Protein AF-A0A1V4RRI5-F1 (afdb_monomer)

Structure (mmCIF, N/CA/C/O backbone):
data_AF-A0A1V4RRI5-F1
#
_entry.id   AF-A0A1V4RRI5-F1
#
loop_
_atom_site.group_PDB
_atom_site.id
_atom_site.type_symbol
_atom_site.label_atom_id
_atom_site.label_alt_id
_atom_site.label_comp_id
_atom_site.label_asym_id
_atom_site.label_entity_id
_atom_site.label_seq_id
_atom_site.pdbx_PDB_ins_code
_atom_site.Cartn_x
_atom_site.Cartn_y
_atom_site.Cartn_z
_atom_site.occupancy
_atom_site.B_iso_or_equiv
_atom_site.auth_seq_id
_atom_site.auth_comp_id
_atom_site.auth_asym_id
_atom_site.auth_atom_id
_atom_site.pdbx_PDB_model_num
ATOM 1 N N . MET A 1 1 ? 13.221 9.630 -32.949 1.00 43.38 1 MET A N 1
ATOM 2 C CA . MET A 1 1 ? 12.088 8.885 -32.351 1.00 43.38 1 MET A CA 1
ATOM 3 C C . MET A 1 1 ? 11.729 9.514 -31.011 1.00 43.38 1 MET A C 1
ATOM 5 O O . MET A 1 1 ? 12.623 9.837 -30.241 1.00 43.38 1 MET A O 1
ATOM 9 N N . SER A 1 2 ? 10.445 9.800 -30.789 1.00 49.66 2 SER A N 1
ATOM 10 C CA . SER A 1 2 ? 9.939 10.660 -29.706 1.00 49.66 2 SER A CA 1
ATOM 11 C C . SER A 1 2 ? 10.460 10.276 -28.310 1.00 49.66 2 SER A C 1
ATOM 13 O O . SER A 1 2 ? 10.257 9.151 -27.852 1.00 49.66 2 SER A O 1
ATOM 15 N N . ASN A 1 3 ? 11.042 11.255 -27.600 1.00 63.19 3 ASN A N 1
ATOM 16 C CA . ASN A 1 3 ? 11.499 11.224 -26.196 1.00 63.19 3 ASN A CA 1
ATOM 17 C C . ASN A 1 3 ? 10.354 11.026 -25.165 1.00 63.19 3 ASN A C 1
ATOM 19 O O . ASN A 1 3 ? 10.415 11.506 -24.034 1.00 63.19 3 ASN A O 1
ATOM 23 N N . SER A 1 4 ? 9.294 10.320 -25.548 1.00 78.81 4 SER A N 1
ATOM 24 C CA . SER A 1 4 ? 8.040 10.126 -24.813 1.00 78.81 4 SER A CA 1
ATOM 25 C C . SER A 1 4 ? 8.191 9.485 -23.430 1.00 78.81 4 SER A C 1
ATOM 27 O O . SER A 1 4 ? 7.309 9.672 -22.601 1.00 78.81 4 SER A O 1
ATOM 29 N N . TRP A 1 5 ? 9.300 8.798 -23.127 1.00 89.00 5 TRP A N 1
ATOM 30 C CA . TRP A 1 5 ? 9.564 8.277 -21.778 1.00 89.00 5 TRP A CA 1
ATOM 31 C C . TRP A 1 5 ? 9.945 9.381 -20.777 1.00 89.00 5 TRP A C 1
ATOM 33 O O . TRP A 1 5 ? 9.621 9.274 -19.597 1.00 89.00 5 TRP A O 1
ATOM 43 N N . LYS A 1 6 ? 10.563 10.482 -21.240 1.00 90.94 6 LYS A N 1
ATOM 44 C CA . LYS A 1 6 ? 11.035 11.579 -20.373 1.00 90.94 6 LYS A CA 1
ATOM 45 C C . LYS A 1 6 ? 9.896 12.251 -19.608 1.00 90.94 6 LYS A C 1
ATOM 47 O O . LYS A 1 6 ? 10.128 12.793 -18.532 1.00 90.94 6 LYS A O 1
ATOM 52 N N . LYS A 1 7 ? 8.662 12.195 -20.129 1.00 92.50 7 LYS A N 1
ATOM 53 C CA . LYS A 1 7 ? 7.484 12.721 -19.425 1.00 92.50 7 LYS A CA 1
ATOM 54 C C . LYS A 1 7 ? 7.273 12.002 -18.089 1.00 92.50 7 LYS A C 1
ATOM 56 O O . LYS A 1 7 ? 6.958 12.658 -17.107 1.00 92.50 7 LYS A O 1
ATOM 61 N N . TYR A 1 8 ? 7.515 10.690 -18.028 1.00 94.19 8 TYR A N 1
ATOM 62 C CA . TYR A 1 8 ? 7.281 9.889 -16.826 1.00 94.19 8 TYR A CA 1
ATOM 63 C C . TYR A 1 8 ? 8.291 10.175 -15.710 1.00 94.19 8 TYR A C 1
ATOM 65 O O . TYR A 1 8 ? 7.947 10.012 -14.546 1.00 94.19 8 TYR A O 1
ATOM 73 N N . ALA A 1 9 ? 9.473 10.723 -16.021 1.00 92.00 9 ALA A N 1
ATOM 74 C CA . ALA A 1 9 ? 10.418 11.182 -14.997 1.00 92.00 9 ALA A CA 1
ATOM 75 C C . ALA A 1 9 ? 9.826 12.293 -14.102 1.00 92.00 9 ALA A C 1
ATOM 77 O O . ALA A 1 9 ? 10.226 12.454 -12.951 1.00 92.00 9 ALA A O 1
ATOM 78 N N . LYS A 1 10 ? 8.817 13.033 -14.589 1.00 93.06 10 LYS A N 1
ATOM 79 C CA . LYS A 1 10 ? 8.089 14.038 -13.800 1.00 93.06 10 LYS A CA 1
ATOM 80 C C . LYS A 1 10 ? 7.277 13.431 -12.641 1.00 93.06 10 LYS A C 1
ATOM 82 O O . LYS A 1 10 ? 7.014 14.130 -11.658 1.00 93.06 10 LYS A O 1
ATOM 87 N N . LEU A 1 11 ? 6.936 12.137 -12.704 1.00 93.56 11 LEU A N 1
ATOM 88 C CA . LEU A 1 11 ? 6.170 11.420 -11.669 1.00 93.56 11 LEU A CA 1
ATOM 89 C C . LEU A 1 11 ? 6.932 11.237 -10.347 1.00 93.56 11 LEU A C 1
ATOM 91 O O . LEU A 1 11 ? 6.339 10.850 -9.339 1.00 93.56 11 LEU A O 1
ATOM 95 N N . ARG A 1 12 ? 8.217 11.598 -10.302 1.00 88.50 12 ARG A N 1
ATOM 96 C CA . ARG A 1 12 ? 8.982 11.727 -9.052 1.00 88.50 12 ARG A CA 1
ATOM 97 C C . ARG A 1 12 ? 8.420 12.819 -8.137 1.00 88.50 12 ARG A C 1
ATOM 99 O O . ARG A 1 12 ? 8.517 12.737 -6.915 1.00 88.50 12 ARG A O 1
ATOM 106 N N . THR A 1 13 ? 7.716 13.803 -8.698 1.00 90.81 13 THR A N 1
ATOM 107 C CA . THR A 1 13 ? 7.065 14.863 -7.914 1.00 90.81 13 THR A CA 1
ATOM 108 C C . THR A 1 13 ? 5.590 14.559 -7.629 1.00 90.81 13 THR A C 1
ATOM 110 O O . THR A 1 13 ? 4.862 14.044 -8.480 1.00 90.81 13 THR A O 1
ATOM 113 N N . LYS A 1 14 ? 5.118 14.938 -6.433 1.00 92.00 14 LYS A N 1
ATOM 114 C CA . LYS A 1 14 ? 3.719 14.750 -6.005 1.00 92.00 14 LYS A CA 1
ATOM 115 C C . LYS A 1 14 ? 2.714 15.432 -6.942 1.00 92.00 14 LYS A C 1
ATOM 117 O O . LYS A 1 14 ? 1.687 14.830 -7.240 1.00 92.00 14 LYS A O 1
ATOM 122 N N . LYS A 1 15 ? 3.036 16.635 -7.439 1.00 94.88 15 LYS A N 1
ATOM 123 C CA . LYS A 1 15 ? 2.180 17.423 -8.343 1.00 94.88 15 LYS A CA 1
ATOM 124 C C . LYS A 1 15 ? 1.742 16.604 -9.560 1.00 94.88 15 LYS A C 1
ATOM 126 O O . LYS A 1 15 ? 0.550 16.406 -9.760 1.00 94.88 15 LYS A O 1
ATOM 131 N N . TYR A 1 16 ? 2.697 16.064 -10.318 1.00 94.88 16 TYR A N 1
ATOM 132 C CA . TYR A 1 16 ? 2.378 15.304 -11.530 1.00 94.88 16 TYR A CA 1
ATOM 133 C C . TYR A 1 16 ? 1.738 13.945 -11.223 1.00 94.88 16 TYR A C 1
ATOM 135 O O . TYR A 1 16 ? 0.899 13.491 -11.994 1.00 94.88 16 TYR A O 1
ATOM 143 N N . ARG A 1 17 ? 2.061 13.312 -10.083 1.00 95.12 17 ARG A N 1
ATOM 144 C CA . ARG A 1 17 ? 1.355 12.091 -9.652 1.00 95.12 17 ARG A CA 1
ATOM 145 C C . ARG A 1 17 ? -0.136 12.333 -9.427 1.00 95.12 17 ARG A C 1
ATOM 147 O O . ARG A 1 17 ? -0.952 11.506 -9.823 1.00 95.12 17 ARG A O 1
ATOM 154 N N . GLN A 1 18 ? -0.484 13.454 -8.797 1.00 92.94 18 GLN A N 1
ATOM 155 C CA . GLN A 1 18 ? -1.875 13.826 -8.534 1.00 92.94 18 GLN A CA 1
ATOM 156 C C . GLN A 1 18 ? -2.596 14.253 -9.814 1.00 92.94 18 GLN A C 1
ATOM 158 O O . GLN A 1 18 ? -3.674 13.737 -10.089 1.00 92.94 18 GLN A O 1
ATOM 163 N N . GLU A 1 19 ? -1.975 15.135 -10.600 1.00 95.31 19 GLU A N 1
ATOM 164 C CA . GLU A 1 19 ? -2.533 15.677 -11.845 1.00 95.31 19 GLU A CA 1
ATOM 165 C C . GLU A 1 19 ? -2.793 14.575 -12.879 1.00 95.31 19 GLU A C 1
ATOM 167 O O . GLU A 1 19 ? -3.879 14.491 -13.441 1.00 95.31 19 GLU A O 1
ATOM 172 N N . TRP A 1 20 ? -1.817 13.692 -13.107 1.00 95.81 20 TRP A N 1
ATOM 173 C CA . TRP A 1 20 ? -1.926 12.655 -14.138 1.00 95.81 20 TRP A CA 1
ATOM 174 C C . TRP A 1 20 ? -2.531 11.360 -13.617 1.00 95.81 20 TRP A C 1
ATOM 176 O O . TRP A 1 20 ? -2.823 10.466 -14.408 1.00 95.81 20 TRP A O 1
ATOM 186 N N . ARG A 1 21 ? -2.710 11.242 -12.295 1.00 96.31 21 ARG A N 1
ATOM 187 C CA . ARG A 1 21 ? -3.205 10.027 -11.637 1.00 96.31 21 ARG A CA 1
ATOM 188 C C . ARG A 1 21 ? -2.343 8.811 -11.991 1.00 96.31 21 ARG A C 1
ATO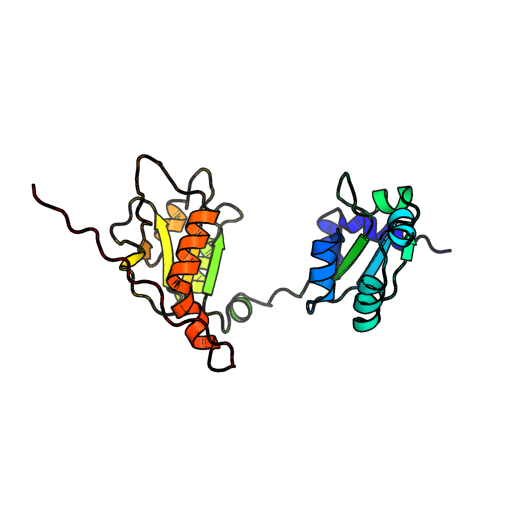M 190 O O . ARG A 1 21 ? -2.863 7.722 -12.209 1.00 96.31 21 ARG A O 1
ATOM 197 N N . LEU A 1 22 ? -1.024 8.997 -12.035 1.00 96.38 22 LEU A N 1
ATOM 198 C CA . LEU A 1 22 ? -0.036 7.962 -12.349 1.00 96.38 22 LEU A CA 1
ATOM 199 C C . LEU A 1 22 ? 1.037 7.888 -11.258 1.00 96.38 22 LEU A C 1
ATOM 201 O O . LEU A 1 22 ? 1.353 8.886 -10.610 1.00 96.38 22 LEU A O 1
ATOM 205 N N . PHE A 1 23 ? 1.642 6.718 -11.081 1.00 95.88 23 PHE A N 1
ATOM 206 C CA . PHE A 1 23 ? 2.798 6.531 -10.203 1.00 95.88 23 PHE A CA 1
ATOM 207 C C . PHE A 1 23 ? 3.748 5.463 -10.750 1.00 95.88 23 PHE A C 1
ATOM 209 O O . PHE A 1 23 ? 3.371 4.648 -11.592 1.00 95.88 23 PHE A O 1
ATOM 216 N N . LEU A 1 24 ? 4.999 5.511 -10.289 1.00 95.44 24 LEU A N 1
ATOM 217 C CA . LEU A 1 24 ? 6.048 4.575 -10.683 1.00 95.44 24 LEU A CA 1
ATOM 218 C C . LEU A 1 24 ? 6.074 3.398 -9.703 1.00 95.44 24 LEU A C 1
ATOM 220 O O . LEU A 1 24 ? 6.023 3.598 -8.490 1.00 95.44 24 LEU A O 1
ATOM 224 N N . VAL A 1 25 ? 6.182 2.187 -10.238 1.00 95.31 25 VAL A N 1
ATOM 225 C CA . VAL A 1 25 ? 6.477 0.967 -9.486 1.00 95.31 25 VAL A CA 1
ATOM 226 C C . VAL A 1 25 ? 7.774 0.405 -10.027 1.00 95.31 25 VAL A C 1
ATOM 228 O O . VAL A 1 25 ? 7.875 0.088 -11.207 1.00 95.31 25 VAL A O 1
ATOM 231 N N . GLU A 1 26 ? 8.772 0.291 -9.165 1.00 93.56 26 GLU A N 1
ATOM 232 C CA . GLU A 1 26 ? 10.119 -0.114 -9.542 1.00 93.56 26 GLU A CA 1
ATOM 233 C C . GLU A 1 26 ? 10.512 -1.397 -8.809 1.00 93.56 26 GLU A C 1
ATOM 235 O O . GLU A 1 26 ? 10.092 -1.642 -7.677 1.00 93.56 26 GLU A O 1
ATOM 240 N N . GLY A 1 27 ? 11.331 -2.222 -9.455 1.00 92.88 27 GLY A N 1
ATOM 241 C CA . GLY A 1 27 ? 11.895 -3.416 -8.840 1.00 92.88 27 GLY A CA 1
ATOM 242 C C . GLY A 1 27 ? 11.115 -4.689 -9.141 1.00 92.88 27 GLY A C 1
ATOM 243 O O . GLY A 1 27 ? 9.900 -4.703 -9.344 1.00 92.88 27 GLY A O 1
ATOM 244 N N . THR A 1 28 ? 11.841 -5.799 -9.172 1.00 94.12 28 THR A N 1
ATOM 245 C CA . THR A 1 28 ? 11.348 -7.090 -9.665 1.00 94.12 28 THR A CA 1
ATOM 246 C C . THR A 1 28 ? 10.156 -7.618 -8.870 1.00 94.12 28 THR A C 1
ATOM 248 O O . THR A 1 28 ? 9.192 -8.101 -9.461 1.00 94.12 28 THR A O 1
ATOM 251 N N . ARG A 1 29 ? 10.185 -7.515 -7.537 1.00 93.94 29 ARG A N 1
ATOM 252 C CA . ARG A 1 29 ? 9.101 -7.996 -6.669 1.00 93.94 29 ARG A CA 1
ATOM 253 C C . ARG A 1 29 ? 7.821 -7.185 -6.857 1.00 93.94 29 ARG A C 1
ATOM 255 O O . ARG A 1 29 ? 6.793 -7.762 -7.200 1.00 93.94 29 ARG A O 1
ATOM 262 N N . LEU A 1 30 ? 7.902 -5.865 -6.698 1.00 95.06 30 LEU A N 1
ATOM 263 C CA . LEU A 1 30 ? 6.740 -4.984 -6.813 1.00 95.06 30 LEU A CA 1
ATOM 264 C C . LEU A 1 30 ? 6.148 -5.017 -8.227 1.00 95.06 30 LEU A C 1
ATOM 266 O O . LEU A 1 30 ? 4.932 -5.064 -8.378 1.00 95.06 30 LEU A O 1
ATOM 270 N N . CYS A 1 31 ? 6.985 -5.092 -9.269 1.00 96.38 31 CYS A N 1
ATOM 271 C CA . CYS A 1 31 ? 6.501 -5.235 -10.643 1.00 96.38 31 CYS A CA 1
ATOM 272 C C . CYS A 1 31 ? 5.773 -6.571 -10.867 1.00 96.38 31 CYS A C 1
ATOM 274 O O . CYS A 1 31 ? 4.745 -6.595 -11.539 1.00 96.38 31 CYS A O 1
ATOM 276 N N . LYS A 1 32 ? 6.247 -7.684 -10.282 1.00 96.00 32 LYS A N 1
ATOM 277 C CA . LYS A 1 32 ? 5.525 -8.972 -10.328 1.00 96.00 32 LYS A CA 1
ATOM 278 C C . LYS A 1 32 ? 4.177 -8.893 -9.613 1.00 96.00 32 LYS A C 1
ATOM 280 O O . LYS A 1 32 ? 3.201 -9.443 -10.113 1.00 96.00 32 LYS A O 1
ATOM 285 N N . GLU A 1 33 ? 4.117 -8.236 -8.458 1.00 96.38 33 GLU A N 1
ATOM 286 C CA . GLU A 1 33 ? 2.867 -8.036 -7.712 1.00 96.38 33 GLU A CA 1
ATOM 287 C C . GLU A 1 33 ? 1.886 -7.156 -8.506 1.00 96.38 33 GLU A C 1
ATOM 289 O O . GLU A 1 33 ? 0.729 -7.534 -8.688 1.00 96.38 33 GLU A O 1
ATOM 294 N N . ALA A 1 34 ? 2.366 -6.058 -9.095 1.00 96.56 34 ALA A N 1
ATOM 295 C CA . ALA A 1 34 ? 1.588 -5.195 -9.983 1.00 96.56 34 ALA A CA 1
ATOM 296 C C . ALA A 1 34 ? 1.023 -5.957 -11.197 1.00 96.56 34 ALA A C 1
ATOM 298 O O . ALA A 1 34 ? -0.172 -5.859 -11.482 1.00 96.56 34 ALA A O 1
ATOM 299 N N . LEU A 1 35 ? 1.838 -6.777 -11.870 1.00 95.75 35 LEU A N 1
ATOM 300 C CA . LEU A 1 35 ? 1.414 -7.606 -13.010 1.00 95.75 35 LEU A CA 1
ATOM 301 C C . LEU A 1 35 ? 0.387 -8.687 -12.641 1.00 95.75 35 LEU A C 1
ATOM 303 O O . LEU A 1 35 ? -0.335 -9.146 -13.516 1.00 95.75 35 LEU A O 1
ATOM 307 N N . ARG A 1 36 ? 0.298 -9.089 -11.369 1.00 94.12 36 ARG A N 1
ATOM 308 C CA . ARG A 1 36 ? -0.693 -10.065 -10.873 1.00 94.12 36 ARG A CA 1
ATOM 309 C C . ARG A 1 36 ? -1.955 -9.424 -10.301 1.00 94.12 36 ARG A C 1
ATOM 311 O O . ARG A 1 36 ? -2.897 -10.131 -9.965 1.00 94.12 36 ARG A O 1
ATOM 318 N N . SER A 1 37 ? -1.960 -8.105 -10.148 1.00 94.31 37 SER A N 1
ATOM 319 C CA . SER A 1 37 ? -3.063 -7.369 -9.529 1.00 94.31 37 SER A CA 1
ATOM 320 C C . SER A 1 37 ? -4.196 -7.075 -10.525 1.00 94.31 37 SER A C 1
ATOM 322 O O . SER A 1 37 ? -4.266 -7.668 -11.595 1.00 94.31 37 SER A O 1
ATOM 324 N N . ASP A 1 38 ? -5.084 -6.144 -10.216 1.00 93.06 38 ASP A N 1
ATOM 325 C CA . ASP A 1 38 ? -6.070 -5.550 -11.130 1.00 93.06 38 ASP A CA 1
ATOM 326 C C . ASP A 1 38 ? -5.712 -4.097 -11.499 1.00 93.06 38 ASP A C 1
ATOM 328 O O . ASP A 1 38 ? -6.533 -3.360 -12.039 1.00 93.06 38 ASP A O 1
ATOM 332 N N . TRP A 1 39 ? -4.497 -3.650 -11.175 1.00 95.88 39 TRP A N 1
ATOM 333 C CA . TRP A 1 39 ? -4.053 -2.300 -11.495 1.00 95.88 39 TRP A CA 1
ATOM 334 C C . TRP A 1 39 ? -3.771 -2.142 -12.988 1.00 95.88 39 TRP A C 1
ATOM 336 O O . TRP A 1 39 ? -3.090 -2.966 -13.603 1.00 95.88 39 TRP A O 1
ATOM 346 N N . GLU A 1 40 ? -4.260 -1.038 -13.546 1.00 95.62 40 GLU A N 1
ATOM 347 C CA . GLU A 1 40 ? -4.005 -0.650 -14.928 1.00 95.62 40 GLU A CA 1
ATOM 348 C C . GLU A 1 40 ? -2.554 -0.178 -15.083 1.00 95.62 40 GLU A C 1
ATOM 350 O O . GLU A 1 40 ? -2.086 0.708 -14.356 1.00 95.62 40 GLU A O 1
ATOM 355 N N . ILE A 1 41 ? -1.845 -0.781 -16.037 1.00 97.00 41 ILE A N 1
ATOM 356 C CA . ILE A 1 41 ? -0.454 -0.462 -16.355 1.00 97.00 41 ILE A CA 1
ATOM 357 C C . ILE A 1 41 ? -0.445 0.387 -17.627 1.00 97.00 41 ILE A C 1
ATOM 359 O O . ILE A 1 41 ? -0.750 -0.100 -18.709 1.00 97.00 41 ILE A O 1
ATOM 363 N N . GLU A 1 42 ? -0.066 1.653 -17.481 1.00 96.25 42 GLU A N 1
ATOM 364 C CA . GLU A 1 42 ? 0.035 2.640 -18.563 1.00 96.25 42 GLU A CA 1
ATOM 365 C C . GLU A 1 42 ? 1.269 2.383 -19.441 1.00 96.25 42 GLU A C 1
ATOM 367 O O . GLU A 1 42 ? 1.245 2.576 -20.656 1.00 96.25 42 GLU A O 1
ATOM 372 N N . ALA A 1 43 ? 2.391 1.996 -18.828 1.00 96.06 43 ALA A N 1
ATOM 373 C CA . ALA A 1 43 ? 3.642 1.765 -19.541 1.00 96.06 43 ALA A CA 1
ATOM 374 C C . ALA A 1 43 ? 4.590 0.855 -18.758 1.00 96.06 43 ALA A C 1
ATOM 376 O O . ALA A 1 43 ? 4.545 0.792 -17.530 1.00 96.06 43 ALA A O 1
ATOM 377 N N . ALA A 1 44 ? 5.506 0.213 -19.480 1.00 97.25 44 ALA A N 1
ATOM 378 C CA . ALA A 1 44 ? 6.578 -0.582 -18.904 1.00 97.25 44 ALA A CA 1
ATOM 379 C C . ALA A 1 44 ? 7.928 -0.252 -19.541 1.00 97.25 44 ALA A C 1
ATOM 381 O O . ALA A 1 44 ? 8.041 -0.090 -20.761 1.00 97.25 44 ALA A O 1
ATOM 382 N N . PHE A 1 45 ? 8.956 -0.185 -18.702 1.00 96.75 45 PHE A N 1
ATOM 383 C CA . PHE A 1 45 ? 10.323 0.132 -19.080 1.00 96.75 45 PHE A CA 1
ATOM 384 C C . PHE A 1 45 ? 11.276 -0.905 -18.501 1.00 96.75 45 PHE A C 1
ATOM 386 O O . PHE A 1 45 ? 11.163 -1.276 -17.332 1.00 96.75 45 PHE A O 1
ATOM 393 N N . LEU A 1 46 ? 12.231 -1.335 -19.318 1.00 97.19 46 LEU A N 1
ATOM 394 C CA . LEU A 1 46 ? 13.347 -2.185 -18.919 1.00 97.19 46 LEU A CA 1
ATOM 395 C C . LEU A 1 46 ? 14.651 -1.428 -19.157 1.00 97.19 46 LEU A C 1
ATOM 397 O O . LEU A 1 46 ? 14.746 -0.657 -20.115 1.00 97.19 46 LEU A O 1
ATOM 401 N N . SER A 1 47 ? 15.655 -1.652 -18.319 1.00 96.31 47 SER A N 1
ATOM 402 C CA . SER A 1 47 ? 17.021 -1.267 -18.660 1.00 96.31 47 SER A CA 1
ATOM 403 C C . SER A 1 47 ? 17.614 -2.278 -19.647 1.00 96.31 47 SER A C 1
ATOM 405 O O . SER A 1 47 ? 17.195 -3.438 -19.659 1.00 96.31 47 SER A O 1
ATOM 407 N N . GLU A 1 48 ? 18.567 -1.860 -20.481 1.00 96.19 48 GLU A N 1
ATOM 408 C CA . GLU A 1 48 ? 19.287 -2.758 -21.402 1.00 96.19 48 GLU A CA 1
ATOM 409 C C . GLU A 1 48 ? 19.894 -3.950 -20.652 1.00 96.19 48 GLU A C 1
ATOM 411 O O . GLU A 1 48 ? 19.572 -5.097 -20.964 1.00 96.19 48 GLU A O 1
ATOM 416 N N . SER A 1 49 ? 20.638 -3.690 -19.570 1.00 94.94 49 SER A N 1
ATOM 417 C CA . SER A 1 49 ? 21.223 -4.749 -18.737 1.00 94.94 49 SER A CA 1
ATOM 418 C C . SER A 1 49 ? 20.188 -5.751 -18.209 1.00 94.94 49 SER A C 1
ATOM 420 O O . SER A 1 49 ? 20.461 -6.951 -18.148 1.00 94.94 49 SER A O 1
ATOM 422 N N . PHE A 1 50 ? 18.996 -5.290 -17.816 1.00 96.25 50 PHE A N 1
ATOM 423 C CA . PHE A 1 50 ? 17.938 -6.176 -17.328 1.00 96.25 50 PHE A CA 1
ATOM 424 C C . PHE A 1 50 ? 17.287 -6.975 -18.457 1.00 96.25 50 PHE A C 1
ATOM 426 O O . PHE A 1 50 ? 17.046 -8.173 -18.297 1.00 96.25 50 PHE A O 1
ATOM 433 N N . ALA A 1 51 ? 17.024 -6.331 -19.597 1.00 96.38 51 ALA A N 1
ATOM 434 C CA . ALA A 1 51 ? 16.451 -6.972 -20.775 1.00 96.38 51 ALA A CA 1
ATOM 435 C C . ALA A 1 51 ? 17.336 -8.120 -21.288 1.00 96.38 51 ALA A C 1
ATOM 437 O O . ALA A 1 51 ? 16.815 -9.157 -21.691 1.00 96.38 51 ALA A O 1
ATOM 438 N N . GLU A 1 52 ? 18.656 -7.958 -21.218 1.00 94.88 52 GLU A N 1
ATOM 439 C CA . GLU A 1 52 ? 19.620 -8.973 -21.648 1.00 94.88 52 GLU A CA 1
ATOM 440 C C . GLU A 1 52 ? 19.807 -10.096 -20.623 1.00 94.88 52 GLU A C 1
ATOM 442 O O . GLU A 1 52 ? 19.828 -11.270 -20.988 1.00 94.88 52 GLU A O 1
ATOM 447 N N . LYS A 1 53 ? 19.956 -9.755 -19.335 1.00 94.12 53 LYS A N 1
ATOM 448 C CA . LYS A 1 53 ? 20.443 -10.706 -18.317 1.00 94.12 53 LYS A CA 1
ATOM 449 C C . LYS A 1 53 ? 19.347 -11.333 -17.459 1.00 94.12 53 LYS A C 1
ATOM 451 O O . LYS A 1 53 ? 19.562 -12.400 -16.895 1.00 94.12 53 LYS A O 1
ATOM 456 N N . ALA A 1 54 ? 18.204 -10.666 -17.308 1.00 94.31 54 ALA A N 1
ATOM 457 C CA . ALA A 1 54 ? 17.191 -11.028 -16.311 1.00 94.31 54 ALA A CA 1
ATOM 458 C C . ALA A 1 54 ? 15.762 -11.145 -16.870 1.00 94.31 54 ALA A C 1
ATOM 460 O O . ALA A 1 54 ? 14.888 -11.696 -16.197 1.00 94.31 54 ALA A O 1
ATOM 461 N N . PHE A 1 55 ? 15.498 -10.653 -18.086 1.00 95.94 55 PHE A N 1
ATOM 462 C CA . PHE A 1 55 ? 14.179 -10.716 -18.722 1.00 95.94 55 PHE A CA 1
ATOM 463 C C . PHE A 1 55 ? 13.929 -12.070 -19.409 1.00 95.94 55 PHE A C 1
ATOM 465 O O . PHE A 1 55 ? 13.899 -12.218 -20.634 1.00 95.94 55 PHE A O 1
ATOM 472 N N . ASP A 1 56 ? 13.756 -13.083 -18.569 1.00 95.38 56 ASP A N 1
ATOM 473 C CA . ASP A 1 56 ? 13.547 -14.478 -18.942 1.00 95.38 56 ASP A CA 1
ATOM 474 C C . ASP A 1 56 ? 12.124 -14.797 -19.463 1.00 95.38 56 ASP A C 1
ATOM 476 O O . ASP A 1 56 ? 11.244 -13.944 -19.625 1.00 95.38 56 ASP A O 1
ATOM 480 N N . ASN A 1 57 ? 11.872 -16.084 -19.722 1.00 95.62 57 ASN A N 1
ATOM 481 C CA . ASN A 1 57 ? 10.568 -16.578 -20.173 1.00 95.62 57 ASN A CA 1
ATOM 482 C C . ASN A 1 57 ? 9.444 -16.357 -19.151 1.00 95.62 57 ASN A C 1
ATOM 484 O O . ASN A 1 57 ? 8.281 -16.224 -19.543 1.00 95.62 57 ASN A O 1
ATOM 488 N N . HIS A 1 58 ? 9.765 -16.296 -17.856 1.00 95.44 58 HIS A N 1
ATOM 489 C CA . HIS A 1 58 ? 8.777 -16.035 -16.818 1.00 95.44 58 HIS A CA 1
ATOM 490 C C . HIS A 1 58 ? 8.256 -14.595 -16.918 1.00 95.44 58 HIS A C 1
ATOM 492 O O . HIS A 1 58 ? 7.042 -14.381 -16.873 1.00 95.44 58 HIS A O 1
ATOM 498 N N . TRP A 1 59 ? 9.134 -13.616 -17.143 1.00 96.38 59 TRP A N 1
ATOM 499 C CA . TRP A 1 59 ? 8.714 -12.239 -17.412 1.00 96.38 59 TRP A CA 1
ATOM 500 C C . TRP A 1 59 ? 7.934 -12.098 -18.715 1.00 96.38 59 TRP A C 1
ATOM 502 O O . TRP A 1 59 ? 6.861 -11.495 -18.715 1.00 96.38 59 TRP A O 1
ATOM 512 N N . LYS A 1 60 ? 8.413 -12.707 -19.806 1.00 95.25 60 LYS A N 1
ATOM 513 C CA . LYS A 1 60 ? 7.708 -12.689 -21.100 1.00 95.25 60 LYS A CA 1
ATOM 514 C C . LYS A 1 60 ? 6.280 -13.221 -20.976 1.00 95.25 60 LYS A C 1
ATOM 516 O O . LYS A 1 60 ? 5.362 -12.654 -21.565 1.00 95.25 60 LYS A O 1
ATOM 521 N N . ARG A 1 61 ? 6.075 -14.274 -20.175 1.00 96.38 61 ARG A N 1
ATOM 522 C CA . ARG A 1 61 ? 4.740 -14.807 -19.875 1.00 96.38 61 ARG A CA 1
ATOM 523 C C . ARG A 1 61 ? 3.867 -13.785 -19.144 1.00 96.38 61 ARG A C 1
ATOM 525 O O . ARG A 1 61 ? 2.770 -13.524 -19.620 1.00 96.38 61 ARG A O 1
ATOM 532 N N . LEU A 1 62 ? 4.354 -13.184 -18.053 1.00 95.44 62 LEU A N 1
ATOM 533 C CA . LEU A 1 62 ? 3.586 -12.191 -17.283 1.00 95.44 62 LEU A CA 1
ATOM 534 C C . LEU A 1 62 ? 3.183 -10.977 -18.133 1.00 95.44 62 LEU A C 1
ATOM 536 O O . LEU A 1 62 ? 2.066 -10.482 -18.027 1.00 95.44 62 LEU A O 1
ATOM 540 N N . PHE A 1 63 ? 4.080 -10.505 -19.001 1.00 96.44 63 PHE A N 1
ATOM 541 C CA . PHE A 1 63 ? 3.780 -9.403 -19.916 1.00 96.44 63 PHE A CA 1
ATOM 542 C C . PHE A 1 63 ? 2.741 -9.809 -20.967 1.00 96.44 63 PHE A C 1
ATOM 544 O O . PHE A 1 63 ? 1.811 -9.050 -21.229 1.00 96.44 63 PHE A O 1
ATOM 551 N N . ARG A 1 64 ? 2.841 -11.025 -21.519 1.00 95.12 64 ARG A N 1
ATOM 552 C CA . ARG A 1 64 ? 1.869 -11.556 -22.484 1.00 95.12 64 ARG A CA 1
ATOM 553 C C . ARG A 1 64 ? 0.479 -11.745 -21.878 1.00 95.12 64 ARG A C 1
ATOM 555 O O . ARG A 1 64 ? -0.494 -11.372 -22.517 1.00 95.12 64 ARG A O 1
ATOM 562 N N . GLU A 1 65 ? 0.380 -12.261 -20.653 1.00 94.19 65 GLU A N 1
ATOM 563 C CA . GLU A 1 65 ? -0.894 -12.404 -19.922 1.00 94.19 65 GLU A CA 1
ATOM 564 C C . GLU A 1 65 ? -1.615 -11.060 -19.734 1.00 94.19 65 GLU A C 1
ATOM 566 O O . GLU A 1 65 ? -2.837 -11.013 -19.636 1.00 94.19 65 GLU A O 1
ATOM 571 N N . ARG A 1 66 ? -0.860 -9.957 -19.726 1.00 92.75 66 ARG A N 1
ATOM 572 C CA . ARG A 1 66 ? -1.383 -8.591 -19.620 1.00 92.75 66 ARG A CA 1
ATOM 573 C C . ARG A 1 66 ? -1.486 -7.863 -20.956 1.00 92.75 66 ARG A C 1
ATOM 575 O O . ARG A 1 66 ? -1.872 -6.701 -20.961 1.00 92.75 66 ARG A O 1
ATOM 582 N N . THR A 1 67 ? -1.129 -8.511 -22.068 1.00 93.75 67 THR A N 1
ATOM 583 C CA . THR A 1 67 ? -0.987 -7.874 -23.392 1.00 93.75 67 THR A CA 1
ATOM 584 C C . THR A 1 67 ? -0.131 -6.597 -23.317 1.00 93.75 67 THR A C 1
ATOM 586 O O . THR A 1 67 ? -0.392 -5.587 -23.965 1.00 93.75 67 THR A O 1
ATOM 589 N N . LEU A 1 68 ? 0.897 -6.620 -22.464 1.00 94.81 68 LEU A N 1
ATOM 590 C CA . LEU A 1 68 ? 1.690 -5.450 -22.118 1.00 94.81 68 LEU A CA 1
ATOM 591 C C . LEU A 1 68 ? 2.930 -5.361 -23.005 1.00 94.81 68 LEU A C 1
ATOM 593 O O . LEU A 1 68 ? 3.786 -6.246 -23.001 1.00 94.81 68 LEU A O 1
ATOM 597 N N . THR A 1 69 ? 3.068 -4.247 -23.717 1.00 94.38 69 THR A N 1
ATOM 598 C CA . THR A 1 69 ? 4.315 -3.896 -24.405 1.00 94.38 69 THR A CA 1
ATOM 599 C C . THR A 1 69 ? 5.278 -3.189 -23.457 1.00 94.38 69 THR A C 1
ATOM 601 O O . THR A 1 69 ? 4.850 -2.444 -22.575 1.00 94.38 69 THR A O 1
ATOM 604 N N . TYR A 1 70 ? 6.580 -3.353 -23.681 1.00 95.38 70 TYR A N 1
ATOM 605 C CA . TYR A 1 70 ? 7.621 -2.658 -22.926 1.00 95.38 70 TYR A CA 1
ATOM 606 C C . TYR A 1 70 ? 8.587 -1.918 -23.843 1.00 95.38 70 TYR A C 1
ATOM 608 O O . TYR A 1 70 ? 8.679 -2.188 -25.040 1.00 95.38 70 TYR A O 1
ATOM 616 N N . ARG A 1 71 ? 9.329 -0.976 -23.261 1.00 95.81 71 ARG A N 1
ATOM 617 C CA . ARG A 1 71 ? 10.414 -0.261 -23.934 1.00 95.81 71 ARG A CA 1
ATOM 618 C C . ARG A 1 71 ? 11.724 -0.493 -23.210 1.00 95.81 71 ARG A C 1
ATOM 620 O O . ARG A 1 71 ? 11.791 -0.331 -21.995 1.00 95.81 71 ARG A O 1
ATOM 627 N N . VAL A 1 72 ? 12.757 -0.829 -23.967 1.00 96.50 72 VAL A N 1
ATOM 628 C CA . VAL A 1 72 ? 14.117 -0.941 -23.444 1.00 96.50 72 VAL A CA 1
ATOM 629 C C . VAL A 1 72 ? 14.780 0.433 -23.514 1.00 96.50 72 VAL A C 1
ATOM 631 O O . VAL A 1 72 ? 14.657 1.140 -24.515 1.00 96.50 72 VAL A O 1
ATOM 634 N N . LEU A 1 73 ? 15.426 0.835 -22.426 1.00 95.19 73 LEU A N 1
ATOM 635 C CA . LEU A 1 73 ? 16.196 2.066 -22.309 1.00 95.19 73 LEU A CA 1
ATOM 636 C C . LEU A 1 73 ? 17.631 1.709 -21.927 1.00 95.19 73 LEU A C 1
ATOM 638 O O . LEU A 1 73 ? 17.831 0.891 -21.032 1.00 95.19 73 LEU A O 1
ATOM 642 N N . GLY A 1 74 ? 18.618 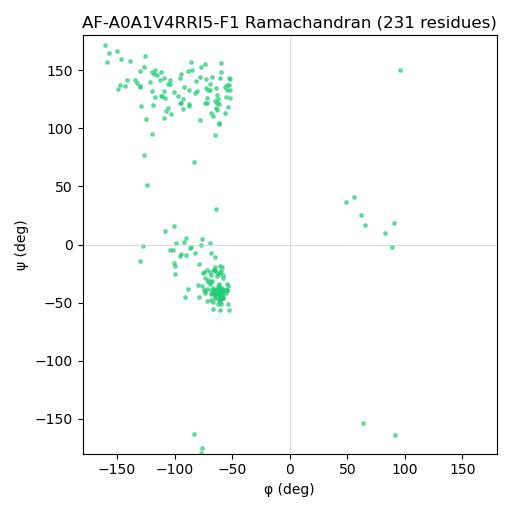2.394 -22.506 1.00 94.56 74 GLY A N 1
ATOM 643 C CA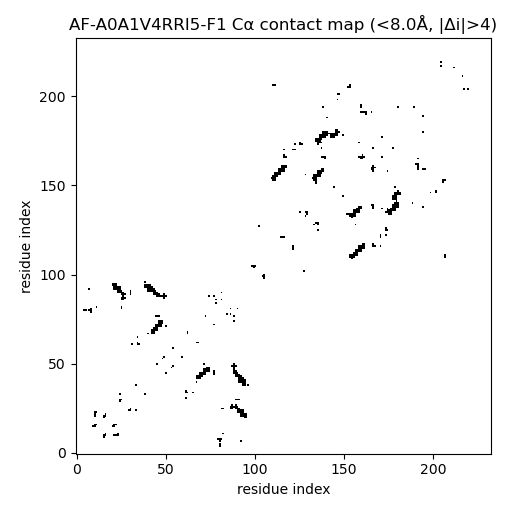 . GLY A 1 74 ? 19.988 2.326 -21.994 1.00 94.56 74 GLY A CA 1
ATOM 644 C C . GLY A 1 74 ? 20.043 2.642 -20.499 1.00 94.56 74 GLY A C 1
ATOM 645 O O . GLY A 1 74 ? 19.295 3.500 -20.013 1.00 94.56 74 GLY A O 1
ATOM 646 N N . ASP A 1 75 ? 20.919 1.955 -19.763 1.00 92.50 75 ASP A N 1
ATOM 647 C CA . ASP A 1 75 ? 20.951 1.993 -18.293 1.00 92.50 75 ASP A CA 1
ATOM 648 C C . ASP A 1 75 ? 21.053 3.422 -17.726 1.00 92.50 75 ASP A C 1
ATOM 650 O O . ASP A 1 75 ? 20.432 3.745 -16.712 1.00 92.50 75 ASP A O 1
ATOM 654 N N . SER A 1 76 ? 21.762 4.324 -18.413 1.00 90.19 76 SER A N 1
ATOM 655 C CA . SER A 1 76 ? 21.862 5.741 -18.036 1.00 90.19 76 SER A CA 1
ATOM 656 C C . SER A 1 76 ? 20.523 6.484 -18.131 1.00 90.19 76 SER A C 1
ATOM 658 O O . SER A 1 76 ? 20.172 7.258 -17.240 1.00 90.19 76 SER A O 1
ATOM 660 N N . ASN A 1 77 ? 19.741 6.236 -19.183 1.00 91.81 77 ASN A N 1
ATOM 661 C CA . ASN A 1 77 ? 18.408 6.810 -19.350 1.00 91.81 77 ASN A CA 1
ATOM 662 C C . ASN A 1 77 ? 17.409 6.183 -18.379 1.00 91.81 77 ASN A C 1
ATOM 664 O O . ASN A 1 77 ? 16.584 6.901 -17.816 1.00 91.81 77 ASN A O 1
ATOM 668 N N . PHE A 1 78 ? 17.520 4.876 -18.130 1.00 93.44 78 PHE A N 1
ATOM 669 C CA . PHE A 1 78 ? 16.696 4.188 -17.143 1.00 93.44 78 PHE A CA 1
ATOM 670 C C . PHE A 1 78 ? 16.880 4.786 -15.741 1.00 93.44 78 PHE A C 1
ATOM 672 O O . PHE A 1 78 ? 15.893 5.121 -15.090 1.00 93.44 78 PHE A O 1
ATOM 679 N N . ARG A 1 79 ? 18.125 5.029 -15.302 1.00 89.81 79 ARG A N 1
ATOM 680 C CA . ARG A 1 79 ? 18.412 5.667 -13.999 1.00 89.81 79 ARG A CA 1
ATOM 681 C C . ARG A 1 79 ? 17.785 7.051 -13.838 1.00 89.81 79 ARG A C 1
ATOM 683 O O . ARG A 1 79 ? 17.480 7.454 -12.727 1.00 89.81 79 ARG A O 1
ATOM 690 N N . ARG A 1 80 ? 17.580 7.794 -14.929 1.00 89.00 80 ARG A N 1
ATOM 691 C CA . ARG A 1 80 ? 16.910 9.107 -14.882 1.00 89.00 80 ARG A CA 1
ATOM 692 C C . ARG A 1 80 ? 15.399 8.997 -14.678 1.00 89.00 80 ARG A C 1
ATOM 694 O O . ARG A 1 80 ? 14.778 9.977 -14.269 1.00 89.00 80 ARG A O 1
ATOM 701 N N . LEU A 1 81 ? 14.817 7.856 -15.042 1.00 89.38 81 LEU A N 1
ATOM 702 C CA . LEU A 1 81 ? 13.402 7.549 -14.859 1.00 89.38 81 LEU A CA 1
ATOM 703 C C . LEU A 1 81 ? 13.134 6.915 -13.490 1.00 89.38 81 LEU A C 1
ATOM 705 O O . LEU A 1 81 ? 12.111 7.221 -12.883 1.00 89.38 81 LEU A O 1
ATOM 709 N N . ALA A 1 82 ? 14.043 6.051 -13.036 1.00 85.75 82 ALA A N 1
ATOM 710 C CA . ALA A 1 82 ? 14.011 5.432 -11.719 1.00 85.75 82 ALA A CA 1
ATOM 711 C C . ALA A 1 82 ? 14.057 6.483 -10.601 1.00 85.75 82 ALA A C 1
ATOM 713 O O . ALA A 1 82 ? 14.659 7.550 -10.751 1.00 85.75 82 ALA A O 1
ATOM 714 N N . ASP A 1 83 ? 13.412 6.172 -9.480 1.00 76.31 83 ASP A N 1
ATOM 715 C CA . ASP A 1 83 ? 13.438 7.036 -8.294 1.00 76.31 83 ASP A CA 1
ATOM 716 C C . ASP A 1 83 ? 14.455 6.543 -7.253 1.00 76.31 83 ASP A C 1
ATOM 718 O O . ASP A 1 83 ? 14.897 7.312 -6.400 1.00 76.31 83 ASP A O 1
ATOM 722 N N . THR A 1 84 ? 14.871 5.274 -7.341 1.00 76.12 84 THR A N 1
ATOM 723 C CA . THR A 1 84 ? 15.842 4.676 -6.417 1.00 76.12 84 THR A CA 1
ATOM 724 C C . THR A 1 84 ? 17.291 4.933 -6.837 1.00 76.12 84 THR A C 1
ATOM 726 O O . THR A 1 84 ? 17.595 5.165 -8.009 1.00 76.12 84 THR A O 1
ATOM 729 N N . GLN A 1 85 ? 18.215 4.860 -5.871 1.00 68.56 85 GLN A N 1
ATOM 730 C CA . GLN A 1 85 ? 19.648 5.004 -6.154 1.00 68.56 85 GLN A CA 1
ATOM 731 C C . GLN A 1 85 ? 20.233 3.804 -6.916 1.00 68.56 85 GLN A C 1
ATOM 733 O O . GLN A 1 85 ? 21.118 3.992 -7.746 1.00 68.56 85 GLN A O 1
ATOM 738 N N . ASN A 1 86 ? 19.708 2.593 -6.685 1.00 77.56 86 ASN A N 1
ATOM 739 C CA . ASN A 1 86 ? 20.174 1.347 -7.304 1.00 77.56 86 ASN A CA 1
ATOM 740 C C . ASN A 1 86 ? 19.015 0.595 -7.983 1.00 77.56 86 ASN A C 1
ATOM 742 O O . ASN A 1 86 ? 18.515 -0.396 -7.439 1.00 77.56 86 ASN A O 1
ATOM 746 N N . PRO A 1 87 ? 18.577 1.048 -9.170 1.00 80.44 87 PRO A N 1
ATOM 747 C CA . PRO A 1 87 ? 17.456 0.435 -9.858 1.00 80.44 87 PRO A CA 1
ATOM 748 C C . PRO A 1 87 ? 17.737 -1.004 -10.280 1.00 80.44 87 PRO A C 1
ATOM 750 O O . PRO A 1 87 ? 18.746 -1.295 -10.918 1.00 80.44 87 PRO A O 1
ATOM 753 N N . GLN A 1 88 ? 16.776 -1.897 -10.029 1.00 88.31 88 GLN A N 1
ATOM 754 C CA . GLN A 1 88 ? 16.847 -3.303 -10.461 1.00 88.31 88 GLN A CA 1
ATOM 755 C C . GLN A 1 88 ? 16.566 -3.498 -11.964 1.00 88.31 88 GLN A C 1
ATOM 757 O O . GLN A 1 88 ? 16.473 -4.632 -12.420 1.00 88.31 88 GLN A O 1
ATOM 762 N N . GLY A 1 89 ? 16.388 -2.415 -12.728 1.00 93.75 89 GLY A N 1
ATOM 763 C CA . GLY A 1 89 ? 16.272 -2.446 -14.189 1.00 93.75 89 GLY A CA 1
ATOM 764 C C . GLY A 1 89 ? 14.886 -2.780 -14.759 1.00 93.75 89 GLY A C 1
ATOM 765 O O . GLY A 1 89 ? 14.756 -2.945 -15.968 1.00 93.75 89 GLY A O 1
ATOM 766 N N . ILE A 1 90 ? 13.837 -2.824 -13.931 1.00 96.88 90 ILE A N 1
ATOM 767 C CA . ILE A 1 90 ? 12.435 -2.885 -14.377 1.00 96.88 90 ILE A CA 1
ATOM 768 C C . ILE A 1 90 ? 11.589 -1.833 -13.662 1.00 96.88 90 ILE A C 1
ATOM 770 O O . ILE A 1 90 ? 11.705 -1.647 -12.447 1.00 96.88 90 ILE A O 1
ATOM 774 N N . LEU A 1 91 ? 10.744 -1.150 -14.432 1.00 96.75 91 LEU A N 1
ATOM 775 C CA . LEU A 1 91 ? 9.836 -0.123 -13.948 1.00 96.75 91 LEU A CA 1
ATOM 776 C C . LEU A 1 91 ? 8.503 -0.193 -14.696 1.00 96.75 91 LEU A C 1
ATOM 778 O O . LEU A 1 91 ? 8.462 -0.298 -15.923 1.00 96.75 91 LEU A O 1
ATOM 782 N N . LEU A 1 92 ? 7.409 -0.071 -13.956 1.00 97.25 92 LEU A N 1
ATOM 783 C CA . LEU A 1 92 ? 6.055 0.054 -14.474 1.00 97.25 92 LEU A CA 1
ATOM 784 C C . LEU A 1 92 ? 5.479 1.422 -14.100 1.00 97.25 92 LEU A C 1
ATOM 786 O O . LEU A 1 92 ? 5.753 1.960 -13.028 1.00 97.25 92 LEU A O 1
ATOM 790 N N . VAL A 1 93 ? 4.654 1.975 -14.980 1.00 97.12 93 VAL A N 1
ATOM 791 C CA . VAL A 1 93 ? 3.835 3.158 -14.713 1.00 97.12 93 VAL A CA 1
ATOM 792 C C . VAL A 1 93 ? 2.403 2.683 -14.541 1.00 97.12 93 VAL A C 1
ATOM 794 O O . VAL A 1 93 ? 1.836 2.106 -15.466 1.00 97.12 93 VAL A O 1
ATOM 797 N N . LEU A 1 94 ? 1.830 2.893 -13.360 1.00 97.62 94 LEU A N 1
ATOM 798 C CA . LEU A 1 94 ? 0.486 2.428 -13.019 1.00 97.62 94 LEU A CA 1
ATOM 799 C C . LEU A 1 94 ? -0.474 3.603 -12.849 1.00 97.62 94 LEU A C 1
ATOM 801 O O . LEU A 1 94 ? -0.075 4.674 -12.379 1.00 97.62 94 LEU A O 1
ATOM 805 N N . ARG A 1 95 ? -1.753 3.383 -13.171 1.00 97.06 95 ARG A N 1
ATOM 806 C CA . ARG A 1 95 ? -2.826 4.353 -12.919 1.00 97.06 95 ARG A CA 1
ATOM 807 C C . ARG A 1 95 ? -3.332 4.260 -11.486 1.00 97.06 95 ARG A C 1
ATOM 809 O O . ARG A 1 95 ? -3.674 3.188 -11.002 1.00 97.06 95 ARG A O 1
ATOM 816 N N . MET A 1 96 ? -3.417 5.400 -10.804 1.00 95.44 96 MET A N 1
ATOM 817 C CA . MET A 1 96 ? -4.029 5.516 -9.484 1.00 95.44 96 MET A CA 1
ATOM 818 C C . MET A 1 96 ? -5.516 5.172 -9.548 1.00 95.44 96 MET A C 1
ATOM 820 O O . MET A 1 96 ? -6.280 5.868 -10.224 1.00 95.44 96 MET A O 1
ATOM 824 N N . LYS A 1 97 ? -5.947 4.167 -8.776 1.00 90.81 97 LYS A N 1
ATOM 825 C CA . LYS A 1 97 ? -7.376 3.874 -8.608 1.00 90.81 97 LYS A CA 1
ATOM 826 C C . LYS A 1 97 ? -8.119 5.110 -8.095 1.00 90.81 97 LYS A C 1
ATOM 828 O O . LYS A 1 97 ? -7.580 5.792 -7.211 1.00 90.81 97 LYS A O 1
ATOM 833 N N . PRO A 1 98 ? -9.299 5.443 -8.654 1.00 87.19 98 PRO A N 1
ATOM 834 C CA . PRO A 1 98 ? -10.106 6.561 -8.173 1.00 87.19 98 PRO A CA 1
ATOM 835 C C . PRO A 1 98 ? -10.330 6.416 -6.671 1.00 87.19 98 PRO A C 1
ATOM 837 O O . PRO A 1 98 ? -10.554 5.312 -6.171 1.00 87.19 98 PRO A O 1
ATOM 840 N N . LEU A 1 99 ? -10.213 7.531 -5.950 1.00 82.81 99 LEU A N 1
ATOM 841 C CA . LEU A 1 99 ? -10.655 7.542 -4.565 1.00 82.81 99 LEU A CA 1
ATOM 842 C C . LEU A 1 99 ? -12.181 7.386 -4.560 1.00 82.81 99 LEU A C 1
ATOM 844 O O . LEU A 1 99 ? -12.837 7.924 -5.458 1.00 82.81 99 LEU A O 1
ATOM 848 N N . PRO A 1 100 ? -12.750 6.667 -3.581 1.00 86.06 100 PRO A N 1
ATOM 849 C CA . PRO A 1 100 ? -14.187 6.684 -3.363 1.00 86.06 100 PRO A CA 1
ATOM 850 C C . PRO A 1 100 ? -14.688 8.133 -3.243 1.00 86.06 100 PRO A C 1
ATOM 852 O O . PRO A 1 100 ? -13.982 8.965 -2.667 1.00 86.06 100 PRO A O 1
ATOM 855 N N . PRO A 1 101 ? -15.880 8.453 -3.774 1.00 85.19 101 PRO A N 1
ATOM 856 C CA . PRO A 1 101 ? -16.386 9.828 -3.835 1.00 85.19 101 PRO A CA 1
ATOM 857 C C . PRO A 1 101 ? -16.646 10.447 -2.456 1.00 85.19 101 PRO A C 1
ATOM 859 O O . PRO A 1 101 ? -16.744 11.664 -2.336 1.00 85.19 101 PRO A O 1
ATOM 862 N N . ASN A 1 102 ? -16.788 9.618 -1.424 1.00 86.94 102 ASN A N 1
ATOM 863 C CA . ASN A 1 102 ? -17.011 10.022 -0.044 1.00 86.94 102 ASN A CA 1
ATOM 864 C C . ASN A 1 102 ? -16.652 8.867 0.906 1.00 86.94 102 ASN A C 1
ATOM 866 O O . ASN A 1 102 ? -16.425 7.729 0.476 1.00 86.94 102 ASN A O 1
ATOM 870 N N . ASP A 1 103 ? -16.646 9.152 2.208 1.00 85.25 103 ASP A N 1
ATOM 871 C CA . ASP A 1 103 ? -16.372 8.146 3.234 1.00 85.25 103 ASP A CA 1
ATOM 872 C C . ASP A 1 103 ? -17.456 7.056 3.304 1.00 85.25 103 ASP A C 1
ATOM 874 O O . ASP A 1 103 ? -17.162 5.925 3.697 1.00 85.25 103 ASP A O 1
ATOM 878 N N . HIS A 1 104 ? -18.681 7.328 2.823 1.00 83.69 104 HIS A N 1
ATOM 879 C CA . HIS A 1 104 ? -19.708 6.291 2.713 1.00 83.69 104 HIS A CA 1
ATOM 880 C C . HIS A 1 104 ? -19.271 5.164 1.787 1.00 83.69 104 HIS A C 1
ATOM 882 O O . HIS A 1 104 ? -19.196 4.017 2.218 1.00 83.69 104 HIS A O 1
ATOM 888 N N . GLU A 1 105 ? -18.916 5.484 0.547 1.00 86.56 105 GLU A N 1
ATOM 889 C CA . GLU A 1 105 ? -18.435 4.492 -0.413 1.00 86.56 105 GLU A CA 1
ATOM 890 C C . GLU A 1 105 ? -17.054 3.938 -0.027 1.00 86.56 105 GLU A C 1
ATOM 892 O O . GLU A 1 105 ? -16.738 2.789 -0.333 1.00 86.56 105 GLU A O 1
ATOM 897 N N . ARG A 1 106 ? -16.236 4.706 0.708 1.00 87.62 106 ARG A N 1
ATOM 898 C CA . ARG A 1 106 ? -14.934 4.243 1.216 1.00 87.62 106 ARG A CA 1
ATOM 899 C C . ARG A 1 106 ? -15.060 3.091 2.212 1.00 87.62 106 ARG A C 1
ATOM 901 O O . ARG A 1 106 ? -14.261 2.150 2.155 1.00 87.62 106 ARG A O 1
ATOM 908 N N . PHE A 1 107 ? -16.039 3.168 3.111 1.00 89.25 107 PHE A N 1
ATOM 909 C CA . PHE A 1 107 ? -16.212 2.219 4.215 1.00 89.25 107 PHE A CA 1
ATOM 910 C C . PHE A 1 107 ? -17.343 1.205 3.996 1.00 89.25 107 PHE A C 1
ATOM 912 O O . PHE A 1 107 ? -17.494 0.268 4.780 1.00 89.25 107 PHE A O 1
ATOM 919 N N . LYS A 1 108 ? -18.105 1.327 2.904 1.00 86.12 108 LYS A N 1
ATOM 920 C CA . LYS A 1 108 ? -19.180 0.398 2.535 1.00 86.12 108 LYS A CA 1
ATOM 921 C C . LYS A 1 108 ? -18.686 -1.049 2.437 1.00 86.12 108 LYS A C 1
ATOM 923 O O . LYS A 1 108 ? -17.716 -1.350 1.738 1.00 86.12 108 LYS A O 1
ATOM 928 N N . GLY A 1 109 ? -19.368 -1.950 3.147 1.00 85.75 109 GLY A N 1
ATOM 929 C CA . GLY A 1 109 ? -19.064 -3.387 3.166 1.00 85.75 109 GLY A CA 1
ATOM 930 C C . GLY A 1 109 ? -17.709 -3.746 3.790 1.00 85.75 109 GLY A C 1
ATOM 931 O O . GLY A 1 109 ? -17.185 -4.833 3.537 1.00 85.75 109 GLY A O 1
ATOM 932 N N . LYS A 1 110 ? -17.092 -2.832 4.552 1.00 88.62 110 LYS A N 1
ATOM 933 C CA . LYS A 1 110 ? -15.850 -3.098 5.282 1.00 88.62 110 LYS A CA 1
ATOM 934 C C . LYS A 1 110 ? -16.183 -3.561 6.696 1.00 88.62 110 LYS A C 1
ATOM 936 O O . LYS A 1 110 ? -16.826 -2.845 7.447 1.00 88.62 110 LYS A O 1
ATOM 941 N N . ASN A 1 111 ? -15.656 -4.723 7.064 1.00 89.38 111 ASN A N 1
ATOM 942 C CA . ASN A 1 111 ? -15.783 -5.274 8.417 1.00 89.38 111 ASN A CA 1
ATOM 943 C C . ASN A 1 111 ? -14.578 -4.946 9.303 1.00 89.38 111 ASN A C 1
ATOM 945 O O . ASN A 1 111 ? -14.594 -5.206 10.503 1.00 89.38 111 ASN A O 1
ATOM 949 N N . PHE A 1 112 ? -13.522 -4.408 8.697 1.00 91.69 112 PHE A N 1
ATOM 950 C CA . PHE A 1 112 ? -12.268 -4.110 9.359 1.00 91.69 112 PHE A CA 1
ATOM 951 C C . PHE A 1 112 ? -11.593 -2.899 8.722 1.00 91.69 112 PHE A C 1
ATOM 953 O O . PHE A 1 112 ? -11.481 -2.825 7.492 1.00 91.69 112 PHE A O 1
ATOM 960 N N . ILE A 1 113 ? -11.128 -1.980 9.564 1.00 92.69 113 ILE A N 1
ATOM 961 C CA . ILE A 1 113 ? -10.360 -0.794 9.194 1.00 92.69 113 ILE A CA 1
ATOM 962 C C . ILE A 1 113 ? -9.173 -0.652 10.146 1.00 92.69 113 ILE A C 1
ATOM 964 O O . ILE A 1 113 ? -9.290 -0.879 11.346 1.00 92.69 113 ILE A O 1
ATOM 968 N N . LEU A 1 114 ? -8.034 -0.237 9.597 1.00 91.19 114 LEU A N 1
ATOM 969 C CA . LEU A 1 114 ? -6.860 0.154 10.364 1.00 91.19 114 LEU A CA 1
ATOM 970 C C . LEU A 1 114 ? -6.645 1.661 10.208 1.00 91.19 114 LEU A C 1
ATOM 972 O O . LEU A 1 114 ? -6.604 2.168 9.086 1.00 91.19 114 LEU A O 1
ATOM 976 N N . ILE A 1 115 ? -6.523 2.357 11.330 1.00 91.44 115 ILE A N 1
ATOM 977 C CA . ILE A 1 115 ? -6.317 3.798 11.439 1.00 91.44 115 ILE A CA 1
ATOM 978 C C . ILE A 1 115 ? -4.904 4.009 11.971 1.00 91.44 115 ILE A C 1
ATOM 980 O O . ILE A 1 115 ? -4.527 3.411 12.976 1.00 91.44 115 ILE A O 1
ATOM 984 N N . LEU A 1 116 ? -4.120 4.833 11.281 1.00 88.19 116 LEU A N 1
ATOM 985 C CA . LEU A 1 116 ? -2.742 5.142 11.656 1.00 88.19 116 LEU A CA 1
ATOM 986 C C . LEU A 1 116 ? -2.682 6.582 12.161 1.00 88.19 116 LEU A C 1
ATOM 988 O O . LEU A 1 116 ? -2.833 7.517 11.372 1.00 88.19 116 LEU A O 1
ATOM 992 N N . ASP A 1 117 ? -2.483 6.741 13.463 1.00 86.75 117 ASP A N 1
ATOM 993 C CA . ASP A 1 117 ? -2.252 8.029 14.105 1.00 86.75 117 ASP A CA 1
ATOM 994 C C . ASP A 1 117 ? -0.797 8.488 13.888 1.00 86.75 117 ASP A C 1
ATOM 996 O O . ASP A 1 117 ? 0.132 7.680 13.831 1.00 86.75 117 ASP A O 1
ATOM 1000 N N . GLY A 1 118 ? -0.596 9.794 13.714 1.00 78.62 118 GLY A N 1
ATOM 1001 C CA . GLY A 1 118 ? 0.716 10.397 13.446 1.00 78.62 118 GLY A CA 1
ATOM 1002 C C . GLY A 1 118 ? 1.118 10.503 11.967 1.00 78.62 118 GLY A C 1
ATOM 1003 O O . GLY A 1 118 ? 2.166 11.072 11.669 1.00 78.62 118 GLY A O 1
ATOM 1004 N N . ILE A 1 119 ? 0.298 10.015 11.024 1.00 74.50 119 ILE A N 1
ATOM 1005 C CA . ILE A 1 119 ? 0.465 10.316 9.583 1.00 74.50 119 ILE A CA 1
ATOM 1006 C C . ILE A 1 119 ? -0.346 11.564 9.199 1.00 74.50 119 ILE A C 1
ATOM 1008 O O . ILE A 1 119 ? 0.136 12.434 8.472 1.00 74.50 119 ILE A O 1
ATOM 1012 N N . GLN A 1 120 ? -1.589 11.626 9.673 1.00 76.31 120 GLN A N 1
ATOM 1013 C CA . GLN A 1 120 ? -2.547 12.731 9.568 1.00 76.31 120 GLN A CA 1
ATOM 1014 C C . GLN A 1 120 ? -3.457 12.684 10.801 1.00 76.31 120 GLN A C 1
ATOM 1016 O O . GLN A 1 120 ? -3.476 11.659 11.474 1.00 76.31 120 GLN A O 1
ATOM 1021 N N . ASP A 1 121 ? -4.229 13.741 11.062 1.00 82.75 121 ASP A N 1
ATOM 1022 C CA . ASP A 1 121 ? -5.259 13.739 12.110 1.00 82.75 121 ASP A CA 1
ATOM 1023 C C . ASP A 1 121 ? -6.418 12.791 11.727 1.00 82.75 121 ASP A C 1
ATOM 1025 O O . ASP A 1 121 ? -7.136 13.060 10.751 1.00 82.75 121 ASP A O 1
ATOM 1029 N N . PRO A 1 122 ? -6.617 11.672 12.452 1.00 88.12 122 PRO A N 1
ATOM 1030 C CA . PRO A 1 122 ? -7.665 10.713 12.137 1.00 88.12 122 PRO A CA 1
ATOM 1031 C C . PRO A 1 122 ? -9.028 11.062 12.758 1.00 88.12 122 PRO A C 1
ATOM 1033 O O . PRO A 1 122 ? -9.992 10.334 12.509 1.00 88.12 122 PRO A O 1
ATOM 1036 N N . GLY A 1 123 ? -9.151 12.139 13.542 1.00 89.81 123 GLY A N 1
ATOM 1037 C CA . GLY A 1 123 ? -10.327 12.415 14.373 1.00 89.81 123 GLY A CA 1
ATOM 1038 C C . GLY A 1 123 ? -11.652 12.454 13.605 1.00 89.81 123 GLY A C 1
ATOM 1039 O O . GLY A 1 123 ? -12.645 11.874 14.046 1.00 89.81 123 GLY A O 1
ATOM 1040 N N . ASN A 1 124 ? -11.667 13.063 12.415 1.00 89.31 124 ASN A N 1
ATOM 1041 C CA . ASN A 1 124 ? -12.868 13.109 11.570 1.00 89.31 124 ASN A CA 1
ATOM 1042 C C . ASN A 1 124 ? -13.273 11.719 11.060 1.00 89.31 124 ASN A C 1
ATOM 1044 O O . ASN A 1 124 ? -14.448 11.365 11.103 1.00 89.31 124 ASN A O 1
ATOM 1048 N N . ILE A 1 125 ? -12.300 10.906 10.638 1.00 91.25 125 ILE A N 1
ATOM 1049 C CA . ILE A 1 125 ? -12.558 9.542 10.159 1.00 91.25 125 ILE A CA 1
ATOM 1050 C C . ILE A 1 125 ? -13.082 8.672 11.304 1.00 91.25 125 ILE A C 1
ATOM 1052 O O . ILE A 1 125 ? -13.998 7.884 11.098 1.00 91.25 125 ILE A O 1
ATOM 1056 N N . ILE A 1 126 ? -12.546 8.824 12.516 1.00 93.50 126 ILE A N 1
ATOM 1057 C CA . ILE A 1 126 ? -13.010 8.058 13.679 1.00 93.50 126 ILE A CA 1
ATOM 1058 C C . ILE A 1 126 ? -14.482 8.360 13.977 1.00 93.50 126 ILE A C 1
ATOM 1060 O O . ILE A 1 126 ? -15.273 7.428 14.113 1.00 93.50 126 ILE A O 1
ATOM 1064 N N . LYS A 1 127 ? -14.872 9.641 13.999 1.00 91.94 127 LYS A N 1
ATOM 1065 C CA . LYS A 1 127 ? -16.270 10.048 14.223 1.00 91.94 127 LYS A CA 1
ATOM 1066 C C . LYS A 1 127 ? -17.212 9.494 13.150 1.00 91.94 127 LYS A C 1
ATOM 1068 O O . LYS A 1 127 ? -18.272 8.966 13.478 1.00 91.94 127 LYS A O 1
ATOM 1073 N N . GLU A 1 128 ? -16.808 9.551 11.882 1.00 91.31 128 GLU A N 1
ATOM 1074 C CA . GLU A 1 128 ? -17.559 8.956 10.767 1.00 91.31 128 GLU A CA 1
ATOM 1075 C C . GLU A 1 128 ? -17.740 7.440 10.925 1.00 91.31 128 GLU A C 1
ATOM 1077 O O . GLU A 1 128 ? -18.809 6.896 10.647 1.00 91.31 128 GLU A O 1
ATOM 1082 N N . LEU A 1 129 ? -16.708 6.735 11.390 1.00 94.00 129 LEU A N 1
ATOM 1083 C CA . LEU A 1 129 ? -16.776 5.295 11.627 1.00 94.00 129 LEU A CA 1
ATOM 1084 C C . LEU A 1 129 ? -17.702 4.949 12.797 1.00 94.00 129 LEU A C 1
ATOM 1086 O O . LEU A 1 129 ? -18.490 4.008 12.684 1.00 94.00 129 LEU A O 1
ATOM 1090 N N . GLN A 1 130 ? -17.687 5.736 13.873 1.00 92.31 130 GLN A N 1
ATOM 1091 C CA . GLN A 1 130 ? -18.611 5.568 14.999 1.00 92.31 130 GLN A CA 1
ATOM 1092 C C . GLN A 1 130 ? -20.073 5.743 14.575 1.00 92.31 130 GLN A C 1
ATOM 1094 O O . GLN A 1 130 ? -20.910 4.909 14.911 1.00 92.31 130 GLN A O 1
ATOM 1099 N N . GLN A 1 131 ? -20.381 6.759 13.760 1.00 91.44 131 GLN A N 1
ATOM 1100 C CA . GLN A 1 131 ? -21.726 6.957 13.191 1.00 91.44 131 GLN A CA 1
ATOM 1101 C C . GLN A 1 131 ? -22.186 5.784 12.307 1.00 91.44 131 GLN A C 1
ATOM 1103 O O . GLN A 1 131 ? -23.376 5.616 12.049 1.00 91.44 131 GLN A O 1
ATOM 1108 N N . ARG A 1 132 ? -21.245 4.952 11.850 1.00 89.25 132 ARG A N 1
ATOM 1109 C CA . ARG A 1 132 ? -21.477 3.747 11.042 1.00 89.25 132 ARG A CA 1
ATOM 1110 C C . ARG A 1 132 ? -21.430 2.461 11.864 1.00 89.25 132 ARG A C 1
ATOM 1112 O O . ARG A 1 132 ? -21.326 1.383 11.282 1.00 89.25 132 ARG A O 1
ATOM 1119 N N . ASN A 1 133 ? -21.513 2.569 13.189 1.00 92.31 133 ASN A N 1
ATOM 1120 C CA . ASN A 1 133 ? -21.487 1.456 14.137 1.00 92.31 133 ASN A CA 1
ATOM 1121 C C . ASN A 1 133 ? -20.181 0.643 14.119 1.00 92.31 133 ASN A C 1
ATOM 1123 O O . ASN A 1 133 ? -20.187 -0.532 14.486 1.00 92.31 133 ASN A O 1
ATOM 1127 N N . PHE A 1 134 ? -19.056 1.239 13.705 1.00 95.00 134 PHE A N 1
ATOM 1128 C CA . PHE A 1 134 ? -17.761 0.607 13.938 1.00 95.00 134 PHE A CA 1
ATOM 1129 C C . PHE A 1 134 ? -17.431 0.631 15.427 1.00 95.00 134 PHE A C 1
ATOM 1131 O O . PHE A 1 134 ? -17.489 1.679 16.069 1.00 95.00 134 PHE A O 1
ATOM 1138 N N . THR A 1 135 ? -16.996 -0.513 15.952 1.00 95.19 135 THR A N 1
ATOM 1139 C CA . THR A 1 135 ? -16.335 -0.558 17.258 1.00 95.19 135 THR A CA 1
ATOM 1140 C C . THR A 1 135 ? -14.902 -0.079 17.067 1.00 95.19 135 THR A C 1
ATOM 1142 O O . THR A 1 135 ? -14.083 -0.777 16.458 1.00 95.19 135 THR A O 1
ATOM 1145 N N . VAL A 1 136 ? -14.607 1.131 17.542 1.00 95.75 136 VAL A N 1
ATOM 1146 C CA . VAL A 1 136 ? -13.277 1.733 17.436 1.00 95.75 136 VAL A CA 1
ATOM 1147 C C . VAL A 1 136 ? -12.444 1.301 18.637 1.00 95.75 136 VAL A C 1
ATOM 1149 O O . VAL A 1 136 ? -12.802 1.587 19.777 1.00 95.75 136 VAL A O 1
ATOM 1152 N N . ILE A 1 137 ? -11.339 0.606 18.393 1.00 94.38 137 ILE A N 1
ATOM 1153 C CA . ILE A 1 137 ? -10.485 0.033 19.432 1.00 94.38 137 ILE A CA 1
ATOM 1154 C C . ILE A 1 137 ? -9.105 0.678 19.358 1.00 94.38 137 ILE A C 1
ATOM 1156 O O . ILE A 1 137 ? -8.467 0.678 18.306 1.00 94.38 137 ILE A O 1
ATOM 1160 N N . SER A 1 138 ? -8.639 1.207 20.484 1.00 93.06 138 SER A N 1
ATOM 1161 C CA . SER A 1 138 ? -7.275 1.716 20.640 1.00 93.06 138 SER A CA 1
ATOM 1162 C C . SER A 1 138 ? -6.465 0.800 21.556 1.00 93.06 138 SER A C 1
ATOM 1164 O O . SER A 1 138 ? -6.999 0.271 22.531 1.00 93.06 138 SER A O 1
ATOM 1166 N N . SER A 1 139 ? -5.178 0.614 21.255 1.00 86.94 139 SER A N 1
ATOM 1167 C CA . SER A 1 139 ? -4.257 -0.132 22.118 1.00 86.94 139 SER A CA 1
ATOM 1168 C C . SER A 1 139 ? -3.454 0.815 23.001 1.00 86.94 139 SER A C 1
ATOM 1170 O O . SER A 1 139 ? -2.779 1.712 22.502 1.00 86.94 139 SER A O 1
ATOM 1172 N N . THR A 1 140 ? -3.462 0.568 24.306 1.00 85.81 140 THR A N 1
ATOM 1173 C CA . THR A 1 140 ? -2.739 1.354 25.310 1.00 85.81 140 THR A CA 1
ATOM 1174 C C . THR A 1 140 ? -2.281 0.440 26.455 1.00 85.81 140 THR A C 1
ATOM 1176 O O . THR A 1 140 ? -3.051 -0.413 26.903 1.00 85.81 140 THR A O 1
ATOM 1179 N N . PRO A 1 141 ? -1.043 0.575 26.965 1.00 81.12 141 PRO A N 1
ATOM 1180 C CA . PRO A 1 141 ? -0.583 -0.213 28.110 1.00 81.12 141 PRO A CA 1
ATOM 1181 C C . PRO A 1 141 ? -1.416 -0.016 29.384 1.00 81.12 141 PRO A C 1
ATOM 1183 O O . PRO A 1 141 ? -1.400 -0.885 30.249 1.00 81.12 141 PRO A O 1
ATOM 1186 N N . GLN A 1 142 ? -2.120 1.113 29.507 1.00 83.62 142 GLN A N 1
ATOM 1187 C CA . GLN A 1 142 ? -2.906 1.491 30.683 1.00 83.62 142 GLN A CA 1
ATOM 1188 C C . GLN A 1 142 ? -4.343 0.946 30.664 1.00 83.62 142 GLN A C 1
ATOM 1190 O O . GLN A 1 142 ? -5.091 1.169 31.611 1.00 83.62 142 GLN A O 1
ATOM 1195 N N . ALA A 1 143 ? -4.760 0.260 29.598 1.00 87.56 143 ALA A N 1
ATOM 1196 C CA . ALA A 1 143 ? -6.117 -0.265 29.504 1.00 87.56 143 ALA A CA 1
ATOM 1197 C C . ALA A 1 143 ? -6.333 -1.440 30.462 1.00 87.56 143 ALA A C 1
ATOM 1199 O O . ALA A 1 143 ? -5.565 -2.405 30.477 1.00 87.56 143 ALA A O 1
ATOM 1200 N N . GLU A 1 144 ? -7.445 -1.381 31.190 1.00 86.75 144 GLU A N 1
ATOM 1201 C CA . GLU A 1 144 ? -7.873 -2.432 32.118 1.00 86.75 144 GLU A CA 1
ATOM 1202 C C . GLU A 1 144 ? -8.270 -3.723 31.391 1.00 86.75 1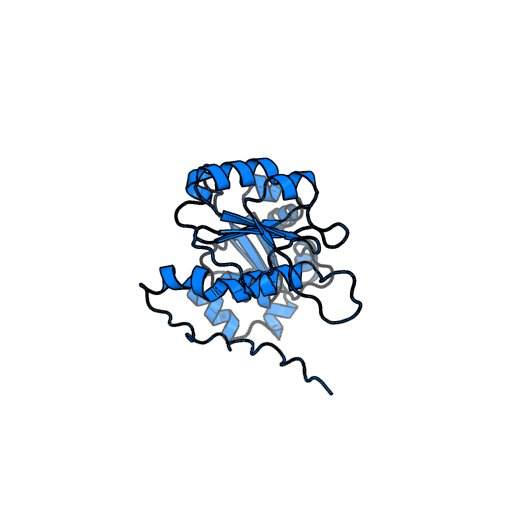44 GLU A C 1
ATOM 1204 O O . GLU A 1 144 ? -8.087 -4.823 31.911 1.00 86.75 144 GLU A O 1
ATOM 1209 N N . THR A 1 145 ? -8.796 -3.604 30.168 1.00 88.69 145 THR A N 1
ATOM 1210 C CA . THR A 1 145 ? -9.235 -4.755 29.373 1.00 88.69 145 THR A CA 1
ATOM 1211 C C . THR A 1 145 ? -8.078 -5.314 28.555 1.00 88.69 145 THR A C 1
ATOM 1213 O O . THR A 1 145 ? -7.519 -4.628 27.702 1.00 88.69 145 THR A O 1
ATOM 1216 N N . SER A 1 146 ? -7.753 -6.588 28.766 1.00 89.81 146 SER A N 1
ATOM 1217 C CA . SER A 1 146 ? -6.795 -7.311 27.928 1.00 89.81 146 SER A CA 1
ATOM 1218 C C . SER A 1 146 ? -7.400 -7.632 26.563 1.00 89.81 146 SER A C 1
ATOM 1220 O O . SER A 1 146 ? -8.565 -8.029 26.468 1.00 89.81 146 SER A O 1
ATOM 1222 N N . VAL A 1 147 ? -6.589 -7.553 25.504 1.00 89.50 147 VAL A N 1
ATOM 1223 C CA . VAL A 1 147 ? -6.983 -7.999 24.159 1.00 89.50 147 VAL A CA 1
ATOM 1224 C C . VAL A 1 147 ? -7.496 -9.444 24.168 1.00 89.50 147 VAL A C 1
ATOM 1226 O O . VAL A 1 147 ? -8.466 -9.738 23.485 1.00 89.50 147 VAL A O 1
ATOM 1229 N N . HIS A 1 148 ? -6.923 -10.320 25.003 1.00 87.19 148 HIS A N 1
ATOM 1230 C CA . HIS A 1 148 ? -7.258 -11.750 25.043 1.00 87.19 148 HIS A CA 1
ATOM 1231 C C . HIS A 1 148 ? -8.664 -12.036 25.584 1.00 87.19 148 HIS A C 1
ATOM 1233 O O . HIS A 1 148 ? -9.231 -13.086 25.291 1.00 87.19 148 HIS A O 1
ATOM 1239 N N . SER A 1 149 ? -9.225 -11.126 26.383 1.00 86.94 149 SER A N 1
ATOM 1240 C CA . SER A 1 149 ? -10.571 -11.261 26.949 1.00 86.94 149 SER A CA 1
ATOM 1241 C C . SER A 1 149 ? -11.616 -10.430 26.207 1.00 86.94 149 SER A C 1
ATOM 1243 O O . SER A 1 149 ? -12.797 -10.495 26.549 1.00 86.94 149 SER A O 1
ATOM 1245 N N . LEU A 1 150 ? -11.208 -9.622 25.223 1.00 87.31 150 LEU A N 1
ATOM 1246 C CA . LEU A 1 150 ? -12.113 -8.727 24.518 1.00 87.31 150 LEU A CA 1
ATOM 1247 C C . LEU A 1 150 ? -13.018 -9.516 23.563 1.00 87.31 150 LEU A C 1
ATOM 1249 O O . LEU A 1 150 ? -12.556 -10.152 22.619 1.00 87.31 150 LEU A O 1
ATOM 1253 N N . GLN A 1 151 ? -14.330 -9.397 23.759 1.00 86.56 151 GLN A N 1
ATOM 1254 C CA . GLN A 1 151 ? -15.331 -9.933 22.838 1.00 86.56 151 GLN A CA 1
ATOM 1255 C C . GLN A 1 151 ? -16.006 -8.793 22.079 1.00 86.56 151 GLN A C 1
ATOM 1257 O O . GLN A 1 151 ? -16.703 -7.971 22.667 1.00 86.56 151 GLN A O 1
ATOM 1262 N N . VAL A 1 152 ? -15.813 -8.752 20.761 1.00 89.31 152 VAL A N 1
ATOM 1263 C CA . VAL A 1 152 ? -16.381 -7.724 19.877 1.00 89.31 152 VAL A CA 1
ATOM 1264 C C . VAL A 1 152 ? -16.894 -8.340 18.581 1.00 89.31 152 VAL A C 1
ATOM 1266 O O . VAL A 1 152 ? -16.472 -9.426 18.183 1.00 89.31 152 VAL A O 1
ATOM 1269 N N . LYS A 1 153 ? -17.814 -7.641 17.911 1.00 90.00 153 LYS A N 1
ATOM 1270 C CA . LYS A 1 153 ? -18.348 -8.025 16.599 1.00 90.00 153 LYS A CA 1
ATOM 1271 C C . LYS A 1 153 ? -17.996 -6.966 15.553 1.00 90.00 153 LYS A C 1
ATOM 1273 O O . LYS A 1 153 ? -17.899 -5.793 15.912 1.00 90.00 153 LYS A O 1
ATOM 1278 N N . PRO A 1 1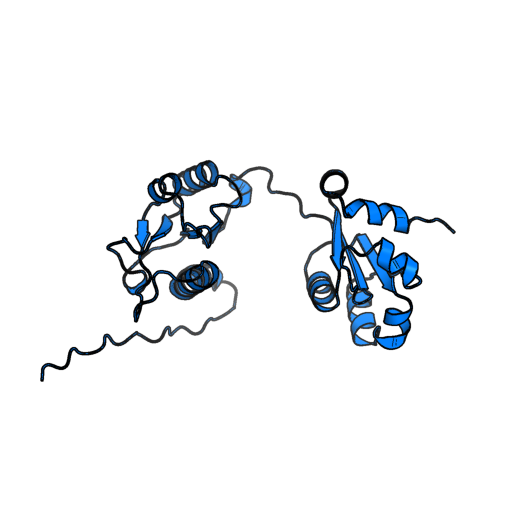54 ? -17.825 -7.344 14.275 1.00 89.25 154 PRO A N 1
ATOM 1279 C CA . PRO A 1 154 ? -17.665 -6.377 13.203 1.00 89.25 154 PRO A CA 1
ATOM 1280 C C . PRO A 1 154 ? -18.881 -5.443 13.082 1.00 89.25 154 PRO A C 1
ATOM 1282 O O . PRO A 1 154 ? -19.987 -5.837 13.461 1.00 89.25 154 PRO A O 1
ATOM 1285 N N . PRO A 1 155 ? -18.700 -4.243 12.507 1.00 92.81 155 PRO A N 1
ATOM 1286 C CA . PRO A 1 155 ? -17.454 -3.754 11.916 1.00 92.81 155 PRO A CA 1
ATOM 1287 C C . PRO A 1 155 ? -16.459 -3.200 12.961 1.00 92.81 155 PRO A C 1
ATOM 1289 O O . PRO A 1 155 ? -16.846 -2.549 13.926 1.00 92.81 155 PRO A O 1
ATOM 1292 N N . LEU A 1 156 ? -15.160 -3.473 12.782 1.00 93.88 156 LEU A N 1
ATOM 1293 C CA . LEU A 1 156 ? -14.087 -3.079 13.712 1.00 93.88 156 LEU A CA 1
ATOM 1294 C C . LEU A 1 156 ? -13.150 -2.039 13.088 1.00 93.88 156 LEU A C 1
ATOM 1296 O O . LEU A 1 156 ? -12.804 -2.141 11.909 1.00 93.88 156 LEU A O 1
ATOM 1300 N N . ALA A 1 157 ? -12.697 -1.067 13.879 1.00 94.56 157 ALA A N 1
ATOM 1301 C CA . ALA A 1 157 ? -11.667 -0.110 13.479 1.00 94.56 157 ALA A CA 1
ATOM 1302 C C . ALA A 1 157 ? -10.559 -0.049 14.535 1.00 94.56 157 ALA A C 1
ATOM 1304 O O . ALA A 1 157 ? -10.833 0.303 15.675 1.00 94.56 157 ALA A O 1
ATOM 1305 N N . PHE A 1 158 ? -9.318 -0.385 14.181 1.00 93.31 158 PHE A N 1
ATOM 1306 C CA . PHE A 1 158 ? -8.191 -0.348 15.123 1.00 93.31 158 PHE A CA 1
ATOM 1307 C C . PHE A 1 158 ? -7.357 0.903 14.924 1.00 93.31 158 PHE A C 1
ATOM 1309 O O . PHE A 1 158 ? -6.968 1.206 13.798 1.00 93.31 158 PHE A O 1
ATOM 1316 N N . ILE A 1 159 ? -7.055 1.595 16.016 1.00 92.94 159 ILE A N 1
ATOM 1317 C CA . ILE A 1 159 ? -6.152 2.739 16.030 1.00 92.94 159 ILE A CA 1
ATOM 1318 C C . ILE A 1 159 ? -4.762 2.246 16.424 1.00 92.94 159 ILE A C 1
ATOM 1320 O O . ILE A 1 159 ? -4.574 1.667 17.495 1.00 92.94 159 ILE A O 1
ATOM 1324 N N . LEU A 1 160 ? -3.790 2.488 15.548 1.00 88.25 160 LEU A N 1
ATOM 1325 C CA . LEU A 1 160 ? -2.374 2.299 15.822 1.00 88.25 160 LEU A CA 1
ATOM 1326 C C . LEU A 1 160 ? -1.691 3.654 15.927 1.00 88.25 160 LEU A C 1
ATOM 1328 O O . LEU A 1 160 ? -1.873 4.514 15.070 1.00 88.25 160 LEU A O 1
ATOM 1332 N N . GLY A 1 161 ? -0.908 3.811 16.985 1.00 84.94 161 GLY A N 1
ATOM 1333 C CA . GLY A 1 161 ? -0.154 5.018 17.281 1.00 84.94 161 GLY A CA 1
ATOM 1334 C C . GLY A 1 161 ? 1.115 5.193 16.456 1.00 84.94 161 GLY A C 1
ATOM 1335 O O . GLY A 1 161 ? 1.489 4.328 15.671 1.00 84.94 161 GLY A O 1
ATOM 1336 N N . SER A 1 162 ? 1.843 6.277 16.706 1.00 79.62 162 SER A N 1
ATOM 1337 C CA . SER A 1 162 ? 3.232 6.387 16.250 1.00 79.62 162 SER A CA 1
ATOM 1338 C C . SER A 1 162 ? 4.157 5.499 17.094 1.00 79.62 162 SER A C 1
ATOM 1340 O O . SER A 1 162 ? 3.864 5.213 18.253 1.00 79.62 162 SER A O 1
ATOM 1342 N N . GLU A 1 163 ? 5.302 5.086 16.546 1.00 73.94 163 GLU A N 1
ATOM 1343 C CA . GLU A 1 163 ? 6.288 4.284 17.292 1.00 73.94 163 GLU A CA 1
ATOM 1344 C C . GLU A 1 163 ? 6.846 5.027 18.516 1.00 73.94 163 GLU A C 1
ATOM 1346 O O . GLU A 1 163 ? 7.071 4.417 19.554 1.00 73.94 163 GLU A O 1
ATOM 1351 N N . ALA A 1 164 ? 7.024 6.346 18.407 1.00 71.69 164 ALA A N 1
ATOM 1352 C CA . ALA A 1 164 ? 7.633 7.152 19.460 1.00 71.69 164 ALA A CA 1
ATOM 1353 C C . ALA A 1 164 ? 6.667 7.508 20.603 1.00 71.69 164 ALA A C 1
ATOM 1355 O O . ALA A 1 164 ? 7.096 7.594 21.748 1.00 71.69 164 ALA A O 1
ATOM 1356 N N . HIS A 1 165 ? 5.380 7.727 20.308 1.00 73.88 165 HIS A N 1
ATOM 1357 C CA . HIS A 1 165 ? 4.436 8.295 21.284 1.00 73.88 165 HIS A CA 1
ATOM 1358 C C . HIS A 1 165 ? 3.160 7.470 21.472 1.00 73.88 165 HIS A C 1
ATOM 1360 O O . HIS A 1 165 ? 2.306 7.841 22.271 1.00 73.88 165 HIS A O 1
ATOM 1366 N N . GLY A 1 166 ? 3.001 6.357 20.752 1.00 79.88 166 GLY A N 1
ATOM 1367 C CA . GLY A 1 166 ? 1.740 5.625 20.745 1.00 79.88 166 GLY A CA 1
ATOM 1368 C C . GLY A 1 166 ? 0.607 6.464 20.146 1.00 79.88 166 GLY A C 1
ATOM 1369 O O . GLY A 1 166 ? 0.840 7.286 19.253 1.00 79.88 166 GLY A O 1
ATOM 1370 N N . VAL A 1 167 ? -0.628 6.171 20.561 1.00 88.19 167 VAL A N 1
ATOM 1371 C CA . VAL A 1 167 ? -1.829 6.909 20.141 1.00 88.19 167 VAL A CA 1
ATOM 1372 C C . VAL A 1 167 ? -1.921 8.186 20.971 1.00 88.19 167 VAL A C 1
ATOM 1374 O O . VAL A 1 167 ? -1.782 8.131 22.192 1.00 88.19 167 VAL A O 1
ATOM 1377 N N . SER A 1 168 ? -2.155 9.324 20.324 1.00 89.12 168 SER A N 1
ATOM 1378 C CA . SER A 1 168 ? -2.327 10.608 21.007 1.00 89.12 168 SER A CA 1
ATOM 1379 C C . SER A 1 168 ? -3.521 10.577 21.979 1.00 89.12 168 SER A C 1
ATOM 1381 O O . SER A 1 168 ? -4.540 9.943 21.675 1.00 89.12 168 SER A O 1
ATOM 1383 N N . PRO A 1 169 ? -3.442 11.248 23.146 1.00 89.19 169 PRO A N 1
ATOM 1384 C CA . PRO A 1 169 ? -4.522 11.250 24.135 1.00 89.19 169 PRO A CA 1
ATOM 1385 C C . PRO A 1 169 ? -5.874 11.689 23.560 1.00 89.19 169 PRO A C 1
ATOM 1387 O O . PRO A 1 169 ? -6.904 11.099 23.882 1.00 89.19 169 PRO A O 1
ATOM 1390 N N . GLU A 1 170 ? -5.872 12.683 22.671 1.00 90.88 170 GLU A N 1
ATOM 1391 C CA . GLU A 1 170 ? -7.068 13.212 22.016 1.00 90.88 170 GLU A CA 1
ATOM 1392 C C . GLU A 1 170 ? -7.740 12.149 21.139 1.00 90.88 170 GLU A C 1
ATOM 1394 O O . GLU A 1 170 ? -8.961 12.001 21.151 1.00 90.88 170 GLU A O 1
ATOM 1399 N N . ILE A 1 171 ? -6.946 11.368 20.404 1.00 91.75 171 ILE A N 1
ATOM 1400 C CA . ILE A 1 171 ? -7.441 10.287 19.549 1.00 91.75 171 ILE A CA 1
ATOM 1401 C C . ILE A 1 171 ? -7.846 9.066 20.371 1.00 91.75 171 ILE A C 1
ATOM 1403 O O . ILE A 1 171 ? -8.840 8.408 20.057 1.00 91.75 171 ILE A O 1
ATOM 1407 N N . GLN A 1 172 ? -7.132 8.777 21.456 1.00 91.50 172 GLN A N 1
ATOM 1408 C CA . GLN A 1 172 ? -7.472 7.692 22.367 1.00 91.50 172 GLN A CA 1
ATOM 1409 C C . GLN A 1 172 ? -8.841 7.907 23.029 1.00 91.50 172 GLN A C 1
ATOM 1411 O O . GLN A 1 172 ? -9.585 6.942 23.188 1.00 91.50 172 GLN A O 1
ATOM 1416 N N . GLN A 1 173 ? -9.212 9.153 23.341 1.00 92.25 173 GLN A N 1
ATOM 1417 C CA . GLN A 1 173 ? -10.540 9.502 23.866 1.00 92.25 173 GLN A CA 1
ATOM 1418 C C . GLN A 1 173 ? -11.679 9.261 22.866 1.00 92.25 173 GLN A C 1
ATOM 1420 O O . GLN A 1 173 ? -12.827 9.102 23.272 1.00 92.25 173 GLN A O 1
ATOM 1425 N N . LEU A 1 174 ? -11.382 9.214 21.564 1.00 94.25 174 LEU A N 1
ATOM 1426 C CA . LEU A 1 174 ? -12.367 8.878 20.536 1.00 94.25 174 LEU A CA 1
ATOM 1427 C C . LEU A 1 174 ? -12.562 7.363 20.378 1.00 94.25 174 LEU A C 1
ATOM 1429 O O . LEU A 1 174 ? -13.436 6.944 19.621 1.00 94.25 174 LEU A O 1
ATOM 1433 N N . ALA A 1 175 ? -11.764 6.524 21.041 1.00 94.00 175 ALA A N 1
ATOM 1434 C CA . ALA A 1 175 ? -11.949 5.082 20.974 1.00 94.00 175 ALA A CA 1
ATOM 1435 C C . ALA A 1 175 ? -13.240 4.666 21.695 1.00 94.00 175 ALA A C 1
ATOM 1437 O O . ALA A 1 175 ? -13.544 5.137 22.786 1.00 94.00 175 ALA A O 1
ATOM 1438 N N . THR A 1 176 ? -13.988 3.735 21.102 1.00 94.50 176 THR A N 1
ATOM 1439 C CA . THR A 1 176 ? -15.115 3.070 21.770 1.00 94.50 176 THR A CA 1
ATOM 1440 C C . THR A 1 176 ? -14.615 2.220 22.935 1.00 94.50 176 THR A C 1
ATOM 1442 O O . THR A 1 176 ? -15.264 2.153 23.974 1.00 94.50 176 THR A O 1
ATOM 1445 N N . ILE A 1 177 ? -13.475 1.546 22.747 1.00 93.31 177 ILE A N 1
ATOM 1446 C CA . ILE A 1 177 ? -12.854 0.667 23.740 1.00 93.31 177 ILE A CA 1
ATOM 1447 C C . ILE A 1 177 ? -11.336 0.846 23.685 1.00 93.31 177 ILE A C 1
ATOM 1449 O O . ILE A 1 177 ? -10.743 0.959 22.609 1.00 93.31 177 ILE A O 1
ATOM 1453 N N . THR A 1 178 ? -10.693 0.825 24.846 1.00 93.31 178 THR A N 1
ATOM 1454 C CA . THR A 1 178 ? -9.239 0.723 24.965 1.00 93.31 178 THR A CA 1
ATOM 1455 C C . THR A 1 178 ? -8.855 -0.677 25.432 1.00 93.31 178 THR A C 1
ATOM 1457 O O . THR A 1 178 ? -9.508 -1.258 26.298 1.00 93.31 178 THR A O 1
ATOM 1460 N N . VAL A 1 179 ? -7.804 -1.240 24.838 1.00 92.31 179 VAL A N 1
ATOM 1461 C CA . VAL A 1 179 ? -7.293 -2.568 25.197 1.00 92.31 179 VAL A CA 1
ATOM 1462 C C . VAL A 1 179 ? -5.798 -2.549 25.442 1.00 92.31 179 VAL A C 1
ATOM 1464 O O . VAL A 1 179 ? -5.068 -1.771 24.831 1.00 92.31 179 VAL A O 1
ATOM 1467 N N . SER A 1 180 ? -5.335 -3.422 26.327 1.00 90.25 180 SER A N 1
ATOM 1468 C CA . SER A 1 180 ? -3.918 -3.660 26.560 1.00 90.25 180 SER A CA 1
ATOM 1469 C C . SER A 1 180 ? -3.498 -4.973 25.908 1.00 90.25 180 SER A C 1
ATOM 1471 O O . SER A 1 180 ? -4.230 -5.965 25.901 1.00 90.25 180 SER A O 1
ATOM 1473 N N . ILE A 1 181 ? -2.296 -4.977 25.334 1.00 88.50 181 ILE A N 1
ATOM 1474 C CA . ILE A 1 181 ? -1.615 -6.207 24.931 1.00 88.50 181 ILE A CA 1
ATOM 1475 C C . ILE A 1 181 ? -0.734 -6.607 26.118 1.00 88.50 181 ILE A C 1
ATOM 1477 O O . ILE A 1 181 ? 0.159 -5.828 26.473 1.00 88.50 181 ILE A O 1
ATOM 1481 N N . PRO A 1 182 ? -0.974 -7.766 26.760 1.00 83.00 182 PRO A N 1
ATOM 1482 C CA . PRO A 1 182 ? -0.147 -8.225 27.864 1.00 83.00 182 PRO A CA 1
ATOM 1483 C C . PRO A 1 182 ? 1.325 -8.270 27.464 1.00 83.00 182 PRO A C 1
ATOM 1485 O O . PRO A 1 182 ? 1.691 -8.770 26.401 1.00 83.00 182 PRO A O 1
ATOM 1488 N N . ARG A 1 183 ? 2.175 -7.728 28.334 1.00 78.25 183 ARG A N 1
ATOM 1489 C CA . ARG A 1 183 ? 3.626 -7.736 28.164 1.00 78.25 183 ARG A CA 1
ATOM 1490 C C . ARG A 1 183 ? 4.219 -8.782 29.098 1.00 78.25 183 ARG A C 1
ATOM 1492 O O . ARG A 1 183 ? 3.814 -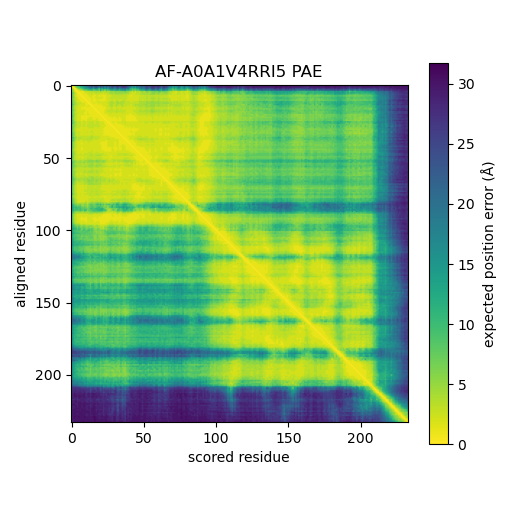8.879 30.255 1.00 78.25 183 ARG A O 1
ATOM 1499 N N . HIS A 1 184 ? 5.190 -9.540 28.604 1.00 73.81 184 HIS A N 1
ATOM 1500 C CA . HIS A 1 184 ? 6.023 -10.411 29.426 1.00 73.81 184 HIS A CA 1
ATOM 1501 C C . HIS A 1 184 ? 7.432 -9.809 29.506 1.00 73.81 184 HIS A C 1
ATOM 1503 O O . HIS A 1 184 ? 8.036 -9.529 28.472 1.00 73.81 184 HIS A O 1
ATOM 1509 N N . GLY A 1 185 ? 7.944 -9.607 30.723 1.00 72.25 185 GLY A N 1
ATOM 1510 C CA . GLY A 1 185 ? 9.258 -8.999 30.970 1.00 72.25 185 GLY A CA 1
ATOM 1511 C C . GLY A 1 185 ? 9.226 -7.476 31.148 1.00 72.25 185 GLY A C 1
ATOM 1512 O O . GLY A 1 185 ? 8.174 -6.894 31.399 1.00 72.25 185 GLY A O 1
ATOM 1513 N N . GLU A 1 186 ? 10.394 -6.841 31.036 1.00 73.00 186 GLU A N 1
ATOM 1514 C CA . GLU A 1 186 ? 10.618 -5.423 31.387 1.00 73.00 186 GLU A CA 1
ATOM 1515 C C . GLU A 1 186 ? 10.433 -4.439 30.218 1.00 73.00 186 GLU A C 1
ATOM 1517 O O . GLU A 1 186 ? 10.641 -3.240 30.375 1.00 73.00 186 GLU A O 1
ATOM 1522 N N . ALA A 1 187 ? 10.048 -4.914 29.029 1.00 71.94 187 ALA A N 1
ATOM 1523 C CA . ALA A 1 187 ? 9.896 -4.050 27.859 1.00 71.94 187 ALA A CA 1
ATOM 1524 C C . ALA A 1 187 ? 8.805 -2.981 28.075 1.00 71.94 187 ALA A C 1
ATOM 1526 O O . ALA A 1 187 ? 7.647 -3.306 28.354 1.00 71.94 187 ALA A O 1
ATOM 1527 N N . GLU A 1 188 ? 9.154 -1.702 27.896 1.00 65.44 188 GLU A N 1
ATOM 1528 C CA . GLU A 1 188 ? 8.256 -0.561 28.139 1.00 65.44 188 GLU A CA 1
ATOM 1529 C C . GLU A 1 188 ? 7.089 -0.481 27.141 1.00 65.44 188 GLU A C 1
ATOM 1531 O O . GLU A 1 188 ? 5.981 -0.090 27.509 1.00 65.44 188 GLU A O 1
ATOM 1536 N N . SER A 1 189 ? 7.295 -0.910 25.895 1.00 72.69 189 SER A N 1
ATOM 1537 C CA . SER A 1 189 ? 6.267 -0.936 24.853 1.00 72.69 189 SER A CA 1
ATOM 1538 C C . SER A 1 189 ? 6.603 -1.949 23.753 1.00 72.69 189 SER A C 1
ATOM 1540 O O . SER A 1 189 ? 7.725 -2.448 23.652 1.00 72.69 189 SER A O 1
ATOM 1542 N N . LEU A 1 190 ? 5.605 -2.288 22.935 1.00 76.94 190 LEU A N 1
ATOM 1543 C CA . LEU A 1 190 ? 5.803 -3.050 21.703 1.00 76.94 190 LEU A CA 1
ATOM 1544 C C . LEU A 1 190 ? 5.939 -2.082 20.529 1.00 76.94 190 LEU A C 1
ATOM 1546 O O . LEU A 1 190 ? 5.248 -1.064 20.479 1.00 76.94 190 LEU A O 1
ATOM 1550 N N . ASN A 1 191 ? 6.751 -2.450 19.538 1.00 84.50 191 ASN A N 1
ATOM 1551 C CA . ASN A 1 191 ? 6.752 -1.760 18.252 1.00 84.50 191 ASN A CA 1
ATOM 1552 C C . ASN A 1 191 ? 5.324 -1.736 17.667 1.00 84.50 191 ASN A C 1
ATOM 1554 O O . ASN A 1 191 ? 4.609 -2.742 17.697 1.00 84.50 191 ASN A O 1
ATOM 1558 N N . VAL A 1 192 ? 4.916 -0.594 17.108 1.00 83.69 192 VAL A N 1
ATOM 1559 C CA . VAL A 1 192 ? 3.553 -0.381 16.593 1.00 83.69 192 VAL A CA 1
ATOM 1560 C C . VAL A 1 192 ? 3.128 -1.439 15.568 1.00 83.69 192 VAL A C 1
ATOM 1562 O O . VAL A 1 192 ? 1.988 -1.904 15.598 1.00 83.69 192 VAL A O 1
ATOM 1565 N N . ALA A 1 193 ? 4.031 -1.867 14.682 1.00 82.44 193 ALA A N 1
ATOM 1566 C CA . ALA A 1 193 ? 3.718 -2.879 13.680 1.00 82.44 193 ALA A CA 1
ATOM 1567 C C . ALA A 1 193 ? 3.507 -4.256 14.324 1.00 82.44 193 ALA A C 1
ATOM 1569 O O . ALA A 1 193 ? 2.640 -5.009 13.882 1.00 82.44 193 ALA A O 1
ATOM 1570 N N . VAL A 1 194 ? 4.242 -4.563 15.400 1.00 87.38 194 VAL A N 1
ATOM 1571 C CA . VAL A 1 194 ? 4.052 -5.786 16.194 1.00 87.38 194 VAL A CA 1
ATOM 1572 C C . VAL A 1 194 ? 2.703 -5.751 16.907 1.00 87.38 194 VAL A C 1
ATOM 1574 O O . VAL A 1 194 ? 1.926 -6.693 16.769 1.00 87.38 194 VAL A O 1
ATOM 1577 N N . ALA A 1 195 ? 2.377 -4.653 17.594 1.00 86.00 195 ALA A N 1
ATOM 1578 C CA . ALA A 1 195 ? 1.078 -4.476 18.245 1.00 86.00 195 ALA A CA 1
ATOM 1579 C C . ALA A 1 195 ? -0.084 -4.594 17.241 1.00 86.00 195 ALA A C 1
ATOM 1581 O O . ALA A 1 195 ? -1.041 -5.334 17.471 1.00 86.00 195 ALA A O 1
ATOM 1582 N N . GLY A 1 196 ? 0.037 -3.939 16.082 1.00 88.06 196 GLY A N 1
ATOM 1583 C CA . GLY A 1 196 ? -0.921 -4.060 14.985 1.00 88.06 196 GLY A CA 1
ATOM 1584 C C . GLY A 1 196 ? -1.058 -5.490 14.468 1.00 88.06 196 GLY A C 1
ATOM 1585 O O . GLY A 1 196 ? -2.173 -5.952 14.236 1.00 88.06 196 GLY A O 1
ATOM 1586 N N . GLY A 1 197 ? 0.056 -6.213 14.332 1.00 89.00 197 GLY A N 1
ATOM 1587 C CA . GLY A 1 197 ? 0.072 -7.626 13.959 1.00 89.00 197 GLY A CA 1
ATOM 1588 C C . GLY A 1 197 ? -0.682 -8.510 14.953 1.00 89.00 197 GLY A C 1
ATOM 1589 O O . GLY A 1 197 ? -1.519 -9.306 14.532 1.00 89.00 197 GLY A O 1
ATOM 1590 N N . ILE A 1 198 ? -0.443 -8.330 16.257 1.00 88.50 198 ILE A N 1
ATOM 1591 C CA . ILE A 1 198 ? -1.123 -9.069 17.334 1.00 88.50 198 ILE A CA 1
ATOM 1592 C C . ILE A 1 198 ? -2.629 -8.813 17.287 1.00 88.50 198 ILE A C 1
ATOM 1594 O O . ILE A 1 198 ? -3.402 -9.768 17.258 1.00 88.50 198 ILE A O 1
ATOM 1598 N N . LEU A 1 199 ? -3.053 -7.547 17.213 1.00 87.44 199 LEU A N 1
ATOM 1599 C CA . LEU A 1 199 ? -4.472 -7.188 17.130 1.00 87.44 199 LEU A CA 1
ATOM 1600 C C . LEU A 1 199 ? -5.129 -7.805 15.889 1.00 87.44 199 LEU A C 1
ATOM 1602 O O . LEU A 1 199 ? -6.153 -8.478 15.989 1.00 87.44 199 LEU A O 1
ATOM 1606 N N . MET A 1 200 ? -4.530 -7.626 14.708 1.00 88.81 200 MET A N 1
ATOM 1607 C CA . MET A 1 200 ? -5.074 -8.179 13.465 1.00 88.81 200 MET A CA 1
ATOM 1608 C C . MET A 1 200 ? -5.147 -9.708 13.488 1.00 88.81 200 MET A C 1
ATOM 1610 O O . MET A 1 200 ? -6.108 -10.276 12.971 1.00 88.81 200 MET A O 1
ATOM 1614 N N . TYR A 1 201 ? -4.152 -10.376 14.075 1.00 89.25 201 TYR A N 1
ATOM 1615 C CA . TYR A 1 201 ? -4.138 -11.829 14.207 1.00 89.25 201 TYR A CA 1
ATOM 1616 C C . TYR A 1 201 ? -5.213 -12.316 15.182 1.00 89.25 201 TYR A C 1
ATOM 1618 O O . TYR A 1 201 ? -5.992 -13.202 14.829 1.00 89.25 201 TYR A O 1
ATOM 1626 N N . HIS A 1 202 ? -5.307 -11.699 16.362 1.00 87.50 202 HIS A N 1
ATOM 1627 C CA . HIS A 1 202 ? -6.273 -12.057 17.399 1.00 87.50 202 HIS A CA 1
ATOM 1628 C C . HIS A 1 202 ? -7.717 -11.964 16.887 1.00 87.50 202 HIS A C 1
ATOM 1630 O O . HIS A 1 202 ? -8.508 -12.885 17.069 1.00 87.50 202 HIS A O 1
ATOM 1636 N N . PHE A 1 203 ? -8.041 -10.899 16.150 1.00 86.50 203 PHE A N 1
ATOM 1637 C CA . PHE A 1 203 ? -9.382 -10.695 15.597 1.00 86.50 203 PHE A CA 1
ATOM 1638 C C . PHE A 1 203 ? -9.577 -11.290 14.193 1.00 86.50 203 PHE A C 1
ATOM 1640 O O . PHE A 1 203 ? -10.636 -11.105 13.592 1.00 86.50 203 PHE A O 1
ATOM 1647 N N . SER A 1 204 ? -8.597 -12.019 13.649 1.00 86.31 204 SER A N 1
ATOM 1648 C CA . SER A 1 204 ? -8.646 -12.521 12.268 1.00 86.31 204 SER A CA 1
ATOM 1649 C C . SER A 1 204 ? -9.850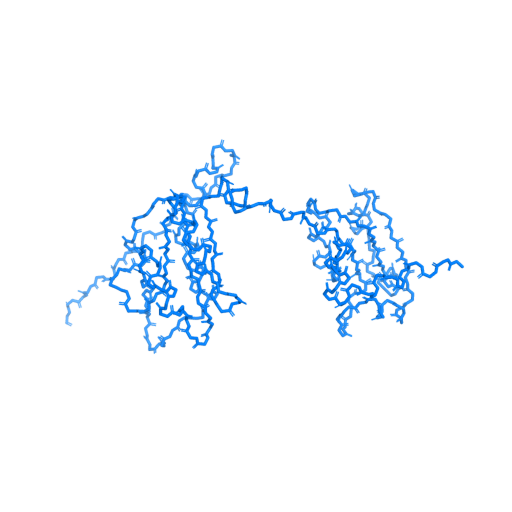 -13.434 12.006 1.00 86.31 204 SER A C 1
ATOM 1651 O O . SER A 1 204 ? -10.541 -13.254 11.003 1.00 86.31 204 SER A O 1
ATOM 1653 N N . SER A 1 205 ? -10.168 -14.355 12.918 1.00 81.75 205 SER A N 1
ATOM 1654 C CA . SER A 1 205 ? -11.329 -15.250 12.794 1.00 81.75 205 SER A CA 1
ATOM 1655 C C . SER A 1 205 ? -12.641 -14.467 12.674 1.00 81.75 205 SER A C 1
ATOM 1657 O O . SER A 1 205 ? -13.484 -14.769 11.831 1.00 81.75 205 SER A O 1
ATOM 1659 N N . ILE A 1 206 ? -12.785 -13.387 13.439 1.00 80.25 206 ILE A N 1
ATOM 1660 C CA . ILE A 1 206 ? -13.965 -12.519 13.443 1.00 80.25 206 ILE A CA 1
ATOM 1661 C C . ILE A 1 206 ? -14.006 -11.647 12.175 1.00 80.25 206 ILE A C 1
ATOM 1663 O O . ILE A 1 206 ? -15.054 -11.506 11.549 1.00 80.25 206 ILE A O 1
ATOM 1667 N N . ILE A 1 207 ? -12.859 -11.127 11.731 1.00 78.12 207 ILE A N 1
ATOM 1668 C CA . ILE A 1 207 ? -12.739 -10.306 10.515 1.00 78.12 207 ILE A CA 1
ATOM 1669 C C . ILE A 1 207 ? -13.033 -11.124 9.239 1.00 78.12 207 ILE A C 1
ATOM 1671 O O . ILE A 1 207 ? -13.630 -10.601 8.292 1.00 78.12 207 ILE A O 1
ATOM 1675 N N . TYR A 1 208 ? -12.617 -12.395 9.188 1.00 73.44 208 TYR A N 1
ATOM 1676 C CA . TYR A 1 208 ? -12.706 -13.245 7.989 1.00 73.44 208 TYR A CA 1
ATOM 1677 C C . TYR A 1 208 ? -13.885 -14.232 7.977 1.00 73.44 208 TYR A C 1
ATOM 1679 O O . TYR A 1 208 ? -14.244 -14.726 6.900 1.00 73.44 208 TYR A O 1
ATOM 1687 N N . SER A 1 209 ? -14.531 -14.500 9.115 1.00 64.56 209 SER A N 1
ATOM 1688 C CA . SER A 1 209 ? -15.688 -15.411 9.190 1.00 64.56 209 SER A CA 1
ATOM 1689 C C . SER A 1 209 ? -16.876 -14.943 8.339 1.00 64.56 209 SER A C 1
ATOM 1691 O O . SER A 1 209 ? -17.516 -15.769 7.691 1.00 64.56 209 SER A O 1
ATOM 1693 N N . GLU A 1 210 ? -17.111 -13.634 8.194 1.00 52.91 210 GLU A N 1
ATOM 1694 C CA . GLU A 1 210 ? -18.203 -13.133 7.339 1.00 52.91 210 GLU A CA 1
ATOM 1695 C C . GLU A 1 210 ? -17.920 -13.221 5.827 1.00 52.91 210 GLU A C 1
ATOM 1697 O O . GLU A 1 210 ? -18.849 -13.350 5.028 1.00 52.91 210 GLU A O 1
ATOM 1702 N N . LYS A 1 211 ? -16.648 -13.238 5.402 1.00 49.84 211 LYS A N 1
ATOM 1703 C CA . LYS A 1 211 ? -16.280 -13.442 3.983 1.00 49.84 211 LYS A CA 1
ATOM 1704 C C . LYS A 1 211 ? -16.336 -14.910 3.552 1.00 49.84 211 LYS A C 1
ATOM 1706 O O . LYS A 1 211 ? -16.390 -15.203 2.357 1.00 49.84 211 LYS A O 1
ATOM 1711 N N . SER A 1 212 ? -16.353 -15.839 4.507 1.00 44.22 212 SER A N 1
ATOM 1712 C CA . SER A 1 212 ? -16.231 -17.280 4.251 1.00 44.22 212 SER A CA 1
ATOM 1713 C C . SER A 1 212 ? -17.503 -17.946 3.712 1.00 44.22 212 SER A C 1
ATOM 1715 O O . SER A 1 212 ? -17.453 -19.111 3.323 1.00 44.22 212 SER A O 1
ATOM 1717 N N . LYS A 1 213 ? -18.606 -17.203 3.522 1.00 45.78 213 LYS A N 1
ATOM 1718 C CA . LYS A 1 213 ? -19.709 -17.661 2.652 1.00 45.78 213 LYS A CA 1
ATOM 1719 C C . LYS A 1 213 ? -19.297 -17.787 1.170 1.00 45.78 213 LYS A C 1
ATOM 1721 O O . LYS A 1 213 ? -20.049 -18.368 0.401 1.00 45.78 213 LYS A O 1
ATOM 1726 N N . HIS A 1 214 ? -18.115 -17.295 0.770 1.00 43.12 214 HIS A N 1
ATOM 1727 C CA . HIS A 1 214 ? -17.534 -17.459 -0.575 1.00 43.12 214 HIS A CA 1
ATOM 1728 C C . HIS A 1 214 ? -16.118 -18.096 -0.560 1.00 43.12 214 HIS A C 1
ATOM 1730 O O . HIS A 1 214 ? -15.182 -17.604 -1.188 1.00 43.12 214 HIS A O 1
ATOM 1736 N N . GLY A 1 215 ? -15.953 -19.236 0.125 1.00 38.06 215 GLY A N 1
ATOM 1737 C CA . GLY A 1 215 ? -15.065 -20.302 -0.377 1.00 38.06 215 GLY A CA 1
ATOM 1738 C C . GLY A 1 215 ? -13.579 -20.329 0.022 1.00 38.06 215 GLY A C 1
ATOM 1739 O O . GLY A 1 215 ? -12.818 -21.043 -0.627 1.00 38.06 215 GLY A O 1
ATOM 1740 N N . ARG A 1 216 ? -13.124 -19.646 1.083 1.00 39.28 216 ARG A N 1
ATOM 1741 C CA . ARG A 1 216 ? -11.797 -19.935 1.680 1.00 39.28 216 ARG A CA 1
ATOM 1742 C C . ARG A 1 216 ? -11.923 -20.244 3.169 1.00 39.28 216 ARG A C 1
ATOM 1744 O O . ARG A 1 216 ? -12.181 -19.344 3.955 1.00 39.28 216 ARG A O 1
ATOM 1751 N N . LYS A 1 217 ? -11.738 -21.517 3.538 1.00 35.09 217 LYS A N 1
ATOM 1752 C CA . LYS A 1 217 ? -11.669 -21.978 4.933 1.00 35.09 217 LYS A CA 1
ATOM 1753 C C . LYS A 1 217 ? -10.345 -21.521 5.557 1.00 35.09 217 LYS A C 1
ATOM 1755 O O . LYS A 1 217 ? -9.286 -21.867 5.037 1.00 35.09 217 LYS A O 1
ATOM 1760 N N . TYR A 1 218 ? -10.408 -20.766 6.650 1.00 43.59 218 TYR A N 1
ATOM 1761 C CA . TYR A 1 218 ? -9.281 -20.603 7.573 1.00 43.59 218 TYR A CA 1
ATOM 1762 C C . TYR A 1 218 ? -9.338 -21.728 8.623 1.00 43.59 218 TYR A C 1
ATOM 1764 O O . TYR A 1 218 ? -10.432 -22.213 8.902 1.00 43.59 218 TYR A O 1
ATOM 1772 N N . PRO A 1 219 ? -8.202 -22.197 9.168 1.00 40.34 219 PRO A N 1
ATOM 1773 C CA . PRO A 1 219 ? -8.214 -23.221 10.208 1.00 40.34 219 PRO A CA 1
ATOM 1774 C C . PRO A 1 219 ? -8.880 -22.673 11.479 1.00 40.34 219 PRO A C 1
ATOM 1776 O O . PRO A 1 219 ? -8.443 -21.663 12.022 1.00 40.34 219 PRO A O 1
ATOM 1779 N N . ASP A 1 220 ? -9.930 -23.354 11.942 1.00 45.44 220 ASP A N 1
ATOM 1780 C CA . ASP A 1 220 ? -10.849 -22.908 13.003 1.00 45.44 220 ASP A CA 1
ATOM 1781 C C . ASP A 1 220 ? -10.251 -22.842 14.423 1.00 45.44 220 ASP A C 1
ATOM 1783 O O . ASP A 1 220 ? -10.945 -22.475 15.366 1.00 45.44 220 ASP A O 1
ATOM 1787 N N . ASN A 1 2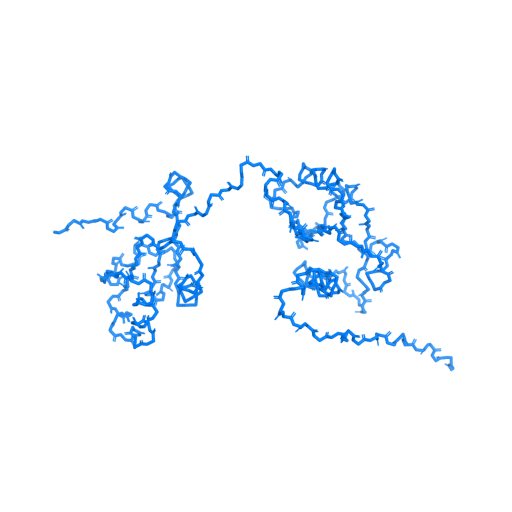21 ? -8.967 -23.146 14.615 1.00 41.00 221 ASN A N 1
ATOM 1788 C CA . ASN A 1 221 ? -8.400 -23.299 15.953 1.00 41.00 221 ASN A CA 1
ATOM 1789 C C . ASN A 1 221 ? -7.267 -22.301 16.200 1.00 41.00 221 ASN A C 1
ATOM 1791 O O . ASN A 1 221 ? -6.103 -22.573 15.903 1.00 41.00 221 ASN A O 1
ATOM 1795 N N . LEU A 1 222 ? -7.605 -21.164 16.815 1.00 45.25 222 LEU A N 1
ATOM 1796 C CA . LEU A 1 222 ? -6.651 -20.469 17.677 1.00 45.25 222 LEU A CA 1
ATOM 1797 C C . LEU A 1 222 ? -6.331 -21.420 18.847 1.00 45.25 222 LEU A C 1
ATOM 1799 O O . LEU A 1 222 ? -7.267 -21.939 19.461 1.00 45.25 222 LEU A O 1
ATOM 1803 N N . PRO A 1 223 ? -5.055 -21.701 19.164 1.00 34.28 223 PRO A N 1
ATOM 1804 C CA . PRO A 1 223 ? -4.736 -22.455 20.365 1.00 34.28 223 PRO A CA 1
ATOM 1805 C C . PRO A 1 223 ? -5.242 -21.657 21.567 1.00 34.28 223 PRO A C 1
ATOM 1807 O O . PRO A 1 223 ? -4.854 -20.506 21.758 1.00 34.28 223 PRO A O 1
ATOM 1810 N N . ALA A 1 224 ? -6.131 -22.257 22.357 1.00 35.03 224 ALA A N 1
ATOM 1811 C CA . ALA A 1 224 ? -6.508 -21.706 23.647 1.00 35.03 224 ALA A CA 1
ATOM 1812 C C . ALA A 1 224 ? -5.227 -21.539 24.476 1.00 35.03 224 ALA A C 1
ATOM 1814 O O . ALA A 1 224 ? -4.571 -22.530 24.811 1.00 35.03 224 ALA A O 1
ATOM 1815 N N . GLU A 1 225 ? -4.848 -20.297 24.773 1.00 38.44 225 GLU A N 1
ATOM 1816 C CA . GLU A 1 225 ? -3.804 -20.015 25.751 1.00 38.44 225 GLU A CA 1
ATOM 1817 C C . GLU A 1 225 ? -4.277 -20.569 27.095 1.00 38.44 225 GLU A C 1
ATOM 1819 O O . GLU A 1 225 ? -5.156 -20.014 27.754 1.00 38.44 225 GLU A O 1
ATOM 1824 N N . LYS A 1 226 ? -3.720 -21.714 27.494 1.00 35.88 226 LYS A N 1
ATOM 1825 C CA . LYS A 1 226 ? -3.852 -22.194 28.864 1.00 35.88 226 LYS A CA 1
ATOM 1826 C C . LYS A 1 226 ? -3.163 -21.167 29.755 1.00 35.88 226 LYS A C 1
ATOM 1828 O O . LYS A 1 226 ? -1.953 -20.975 29.645 1.00 35.88 226 LYS A O 1
ATOM 1833 N N . SER A 1 227 ? -3.931 -20.505 30.615 1.00 32.31 227 SER A N 1
ATOM 1834 C CA . SER A 1 227 ? -3.380 -19.653 31.665 1.00 32.31 227 SER A CA 1
ATOM 1835 C C . SER A 1 227 ? -2.337 -20.452 32.459 1.00 32.31 227 SER A C 1
ATOM 1837 O O . SER A 1 227 ? -2.617 -21.600 32.812 1.00 32.31 227 SER A O 1
ATOM 1839 N N . PRO A 1 228 ? -1.143 -19.902 32.740 1.00 37.25 228 PRO A N 1
ATOM 1840 C CA . PRO A 1 228 ? -0.174 -20.598 33.568 1.00 37.25 228 PRO A CA 1
ATOM 1841 C C . PRO A 1 228 ? -0.763 -20.746 34.973 1.00 37.25 228 PRO A C 1
ATOM 1843 O O . PRO A 1 228 ? -1.063 -19.755 35.645 1.00 37.25 228 PRO A O 1
ATOM 1846 N N . GLU A 1 229 ? -0.962 -21.992 35.401 1.00 37.47 229 GLU A N 1
ATOM 1847 C CA . GLU A 1 229 ? -1.295 -22.311 36.783 1.00 37.47 229 GLU A CA 1
ATOM 1848 C C . GLU A 1 229 ? -0.232 -21.680 37.686 1.00 37.47 229 GLU A C 1
ATOM 1850 O O . GLU A 1 229 ? 0.957 -21.994 37.598 1.00 37.47 229 GLU A O 1
ATOM 1855 N N . ARG A 1 230 ? -0.654 -20.759 38.560 1.00 41.72 230 ARG A N 1
ATOM 1856 C CA . ARG A 1 230 ? 0.183 -20.289 39.663 1.00 41.72 230 ARG A CA 1
ATOM 1857 C C . ARG A 1 230 ? 0.413 -21.472 40.596 1.00 41.72 230 ARG A C 1
ATOM 1859 O O . ARG A 1 230 ? -0.398 -21.741 41.481 1.00 41.72 230 ARG A O 1
ATOM 1866 N N . GLY A 1 231 ? 1.520 -22.175 40.389 1.00 40.72 231 GLY A N 1
ATOM 1867 C CA . GLY A 1 231 ? 2.037 -23.143 41.340 1.00 40.72 231 GLY A CA 1
ATOM 1868 C C . GLY A 1 231 ? 2.363 -22.435 42.649 1.00 40.72 231 GLY A C 1
ATOM 1869 O O . GLY A 1 231 ? 3.357 -21.722 42.745 1.00 40.72 231 GLY A O 1
ATOM 1870 N N . LYS A 1 232 ? 1.512 -22.628 43.659 1.00 44.09 232 LYS A N 1
ATOM 1871 C CA . LYS A 1 232 ? 1.912 -22.482 45.056 1.00 44.09 232 LYS A CA 1
ATOM 1872 C C . LYS A 1 232 ? 2.914 -23.594 45.363 1.00 44.09 232 LYS A C 1
ATOM 1874 O O . LYS A 1 232 ? 2.501 -24.750 45.439 1.00 44.09 232 LYS A O 1
ATOM 1879 N N . LYS A 1 233 ? 4.179 -23.241 45.564 1.00 41.53 233 LYS A N 1
ATOM 1880 C CA . LYS A 1 233 ? 5.074 -23.883 46.531 1.00 41.53 233 LYS A CA 1
ATOM 1881 C C . LYS A 1 233 ? 5.997 -22.823 47.102 1.00 41.53 233 LYS A C 1
ATOM 1883 O O . LYS A 1 233 ? 6.498 -22.014 46.295 1.00 41.53 233 LYS A O 1
#

Sequence (233 aa):
MSNSWKKYAKLRTKKYRQEWRLFLVEGTRLCKEALRSDWEIEAAFLSESFAEKAFDNHWKRLFRERTLTYRVLGDSNFRRLADTQNPQGILLVLRMKPLPPNDHERFKGKNFILILDGIQDPGNIIKELQQRNFTVISSTPQAETSVHSLQVKPPLAFILGSEAHGVSPEIQQLATITVSIPRHGEAESLNVAVAGGILMYHFSSIIYSEKSKHGRKYPDNLPAEKSPERGKK

Solvent-accessible surface area (backbo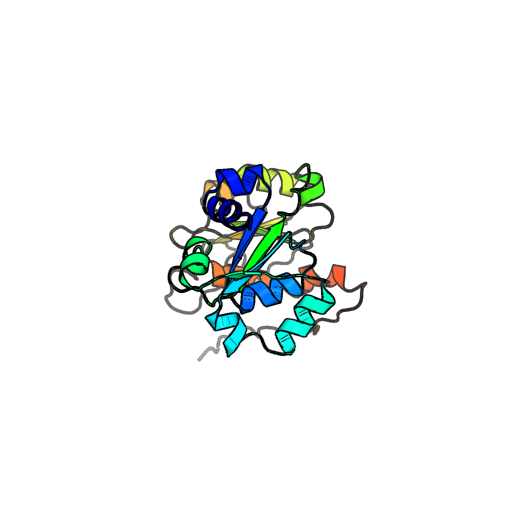ne atoms only — not comparable to full-atom values): 14085 Å² total; per-residue (Å²): 132,84,71,69,68,63,64,59,37,49,43,81,39,69,67,48,21,64,75,69,34,35,43,78,40,62,26,72,66,56,42,52,52,49,70,70,54,90,62,53,71,80,44,37,40,29,12,44,69,26,55,76,76,67,60,45,72,70,52,55,46,54,31,56,80,63,74,52,70,71,44,78,31,57,56,74,61,35,55,65,53,46,88,58,96,78,68,71,32,40,38,35,33,32,49,58,75,80,74,59,94,44,70,65,68,62,51,59,94,51,42,65,47,82,43,61,38,84,82,52,87,53,63,67,61,52,53,57,36,46,80,69,62,30,48,28,36,26,65,40,87,84,33,87,43,43,56,91,75,63,86,85,67,74,27,34,31,40,48,39,30,31,78,90,70,43,52,52,71,77,59,50,70,70,32,75,41,59,24,11,76,88,76,84,79,88,69,91,72,74,57,44,70,57,51,50,48,52,53,53,58,74,45,35,65,70,58,45,56,77,62,41,86,72,79,62,88,72,84,92,68,77,80,78,80,75,75,80,77,82,77,87,126

Mean predicted aligned error: 10.05 Å

pLDDT: mean 84.07, std 16.63, range [32.31, 97.62]

Nearest PDB structures (foldseek):
  1ipa-assembly1_A  TM=7.590E-01  e=1.117E-14  Thermus thermophilus
  4x3m-assembly1_B  TM=7.513E-01  e=7.154E-15  Thermus thermophilus HB8
  1x7o-assembly1_B  TM=7.430E-01  e=1.494E-11  Streptomyces viridochromogenes
  1gz0-assembly4_D  TM=6.988E-01  e=2.190E-11  Escherichia coli
  1gz0-assembly4_E  TM=9.015E-01  e=3.513E-07  Escherichia coli

Radius of gyration: 23.31 Å; Cα contacts (8 Å, |Δi|>4): 305; chains: 1; bounding box: 44×41×79 Å

Secondary structure (DSSP, 8-state):
---TTTTGGGGGSHHHHHHHTEEEEESHHHHHHHHHSS--EEEEEEEHHHHHHT--HHHHHHHHHTT---EEE-HHHHHHH-SSSS--SEEEEEEPPPPPSSHHHHHTT-SEEEEEBTTB--HHHHHHHHHTT-EEEEE-TT-SSBGGG----SSEEEEE-BTTTBS-HHHHTT-SEEEBPP--SS-S---HHHHHHHHHHHTHHHHHHGGGGGS-PPPS------PPP----

Foldseek 3Di:
DDPVLLVLLVLLDPVCCVVVQKHKDFDDVRVLVCLVDPWAWPAKEFEPVCVPPPCDPVVVVSCVVVVHDYYYDHPVVVCSNDPDPDTPGIMTMTGHDDDDPDVCRVCPPAFEEEAEAPPDDCLVVLVVVVVVVEQEEEEDQPFPAALLPDDDATSYYYYFYAQVPTHDPVVNVSGNGYHYHDDDDDDPDDGRVVVVVVNCVSCVCRRCVVVPVPPDDDPPDDDPPDDPPPDDD